Protein AF-A0A849W399-F1 (afdb_monomer_lite)

Foldseek 3Di:
DDDDPPPVVVVVVVVVVVVVVQVVLVVVLVVLLVVQLVVCLVPPDLVCALVNLLVVLLVLLVVLLVQCVPQPLVRQAPPVVSLVSLVVSVVSLSNSVSRCVSNVPDDLVSLLSSLVSLCSRQLSLLCRLCVVPDVPLSVLSVVLSVVVSVVSVVCSVVVHPGLPDRSLLVQLSVQLSVLSSQSSHVVCVVVSVVSNVVSSVSSVVSVVVSVCVVPPDDPPPPDD

Radius of gyration: 19.88 Å; chains: 1; bounding box: 48×69×45 Å

Structure (mmCIF, N/CA/C/O backbone):
data_AF-A0A849W399-F1
#
_entry.id   AF-A0A849W399-F1
#
loop_
_atom_site.group_PDB
_atom_site.id
_atom_site.type_symbol
_atom_site.label_atom_id
_atom_site.label_alt_id
_atom_site.label_comp_id
_atom_site.label_asym_id
_atom_site.label_entity_id
_atom_site.label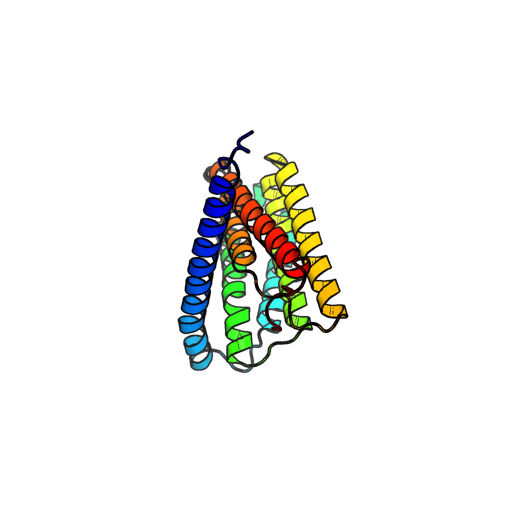_seq_id
_atom_site.pdbx_PDB_ins_code
_atom_site.Cartn_x
_atom_site.Cartn_y
_atom_site.Cartn_z
_atom_site.occupancy
_atom_site.B_iso_or_equiv
_atom_site.auth_seq_id
_atom_site.auth_comp_id
_atom_site.auth_asym_id
_atom_site.auth_atom_id
_atom_site.pdbx_PDB_model_num
ATOM 1 N N . MET A 1 1 ? -21.196 48.732 -6.404 1.00 39.75 1 MET A N 1
ATOM 2 C CA . MET A 1 1 ? -20.177 47.840 -7.003 1.00 39.75 1 MET A CA 1
ATOM 3 C C . MET A 1 1 ? -20.587 46.396 -6.740 1.00 39.75 1 MET A C 1
ATOM 5 O O . MET A 1 1 ? -20.691 46.015 -5.584 1.00 39.75 1 MET A O 1
ATOM 9 N N . LYS A 1 2 ? -20.942 45.638 -7.788 1.00 44.97 2 LYS A N 1
ATOM 10 C CA . LYS A 1 2 ? -21.332 44.219 -7.697 1.00 44.97 2 LYS A CA 1
ATOM 11 C C . LYS A 1 2 ? -20.064 43.376 -7.537 1.00 44.97 2 LYS A C 1
ATOM 13 O O . LYS A 1 2 ? -19.233 43.369 -8.437 1.00 44.97 2 LYS A O 1
ATOM 18 N N . THR A 1 3 ? -19.916 42.685 -6.413 1.00 47.97 3 THR A N 1
ATOM 19 C CA . THR A 1 3 ? -18.886 41.656 -6.235 1.00 47.97 3 THR A CA 1
ATOM 20 C C . THR A 1 3 ? -19.197 40.452 -7.141 1.00 47.97 3 THR A C 1
ATOM 22 O O . THR A 1 3 ? -20.371 40.093 -7.300 1.00 47.97 3 THR A O 1
ATOM 25 N N . PRO A 1 4 ? -18.197 39.833 -7.792 1.00 48.44 4 PRO A N 1
ATOM 26 C CA . PRO A 1 4 ? -18.440 38.755 -8.741 1.00 48.44 4 PRO A CA 1
ATOM 27 C C . PRO A 1 4 ? -18.817 37.466 -7.995 1.00 48.44 4 PRO A C 1
ATOM 29 O O . PRO A 1 4 ? -17.979 36.808 -7.387 1.00 48.44 4 PRO A O 1
ATOM 32 N N . LYS A 1 5 ? -20.096 37.078 -8.074 1.00 51.00 5 LYS A N 1
ATOM 33 C CA . LYS A 1 5 ? -20.643 35.800 -7.568 1.00 51.00 5 LYS A CA 1
ATOM 34 C C . LYS A 1 5 ? -20.176 34.559 -8.357 1.00 51.00 5 LYS A C 1
ATOM 36 O O . LYS A 1 5 ? -20.662 33.461 -8.115 1.00 51.00 5 LYS A O 1
ATOM 41 N N . THR A 1 6 ? -19.255 34.702 -9.308 1.00 53.06 6 THR A N 1
ATOM 42 C CA . THR A 1 6 ? -18.890 33.649 -10.269 1.00 53.06 6 THR A CA 1
ATOM 43 C C . THR A 1 6 ? -17.802 32.686 -9.786 1.00 53.06 6 THR A C 1
ATOM 45 O O . THR A 1 6 ? -17.683 31.605 -10.349 1.00 53.06 6 THR A O 1
ATOM 48 N N . PHE A 1 7 ? -17.054 33.006 -8.724 1.00 50.16 7 PHE A N 1
ATOM 49 C CA . PHE A 1 7 ? -15.965 32.141 -8.233 1.00 50.16 7 PHE A CA 1
ATOM 50 C C . PHE A 1 7 ? -16.386 31.075 -7.205 1.00 50.16 7 PHE A C 1
ATOM 52 O O . PHE A 1 7 ? -15.651 30.120 -6.984 1.00 50.16 7 PHE A O 1
ATOM 59 N N . ILE A 1 8 ? -17.572 31.196 -6.599 1.00 55.12 8 ILE A N 1
ATOM 60 C CA . ILE A 1 8 ? -18.032 30.281 -5.534 1.00 55.12 8 ILE A CA 1
ATOM 61 C C . ILE A 1 8 ? -18.681 29.015 -6.125 1.00 55.12 8 ILE A C 1
ATOM 63 O O . ILE A 1 8 ? -18.548 27.927 -5.573 1.00 55.12 8 ILE A O 1
ATOM 67 N N . ALA A 1 9 ? -19.332 29.134 -7.286 1.00 56.50 9 ALA A N 1
ATOM 68 C CA . ALA A 1 9 ? -20.020 28.029 -7.954 1.00 56.50 9 ALA A CA 1
ATOM 69 C C . ALA A 1 9 ? -19.119 26.819 -8.298 1.00 56.50 9 ALA A C 1
ATOM 71 O O . ALA A 1 9 ? -19.514 25.704 -7.958 1.00 56.50 9 ALA A O 1
ATOM 72 N N . PRO A 1 10 ? -17.918 26.973 -8.901 1.00 60.38 10 PRO A N 1
ATOM 73 C CA . PRO A 1 10 ? -17.067 25.819 -9.199 1.00 60.38 10 PRO A CA 1
ATOM 74 C C . PRO A 1 10 ? -16.585 25.103 -7.9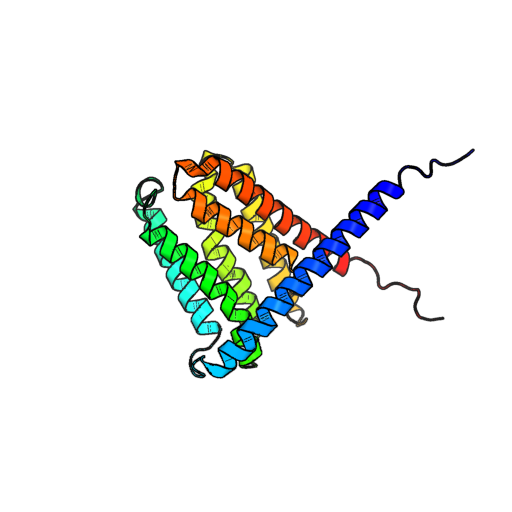30 1.00 60.38 10 PRO A C 1
ATOM 76 O O . PRO A 1 10 ? -16.526 23.880 -7.915 1.00 60.38 10 PRO A O 1
ATOM 79 N N . PHE A 1 11 ? -16.318 25.835 -6.844 1.00 59.06 11 PHE A N 1
ATOM 80 C CA . PHE A 1 11 ? -15.884 25.240 -5.577 1.00 59.06 11 PHE A CA 1
ATOM 81 C C . PHE A 1 11 ? -16.986 24.393 -4.920 1.00 59.06 11 PHE A C 1
ATOM 83 O O . PHE A 1 11 ? -16.726 23.284 -4.458 1.00 59.06 11 PHE A O 1
ATOM 90 N N . VAL A 1 12 ? -18.232 24.879 -4.933 1.00 66.94 12 VAL A N 1
ATOM 91 C CA . VAL A 1 12 ? -19.386 24.140 -4.389 1.00 66.94 12 VAL A CA 1
ATOM 92 C C . VAL A 1 12 ? -19.688 22.885 -5.213 1.00 66.94 12 VAL A C 1
ATOM 94 O O . VAL A 1 12 ? -19.995 21.836 -4.646 1.00 66.94 12 VAL A O 1
ATOM 97 N N . VAL A 1 13 ? -19.565 22.960 -6.542 1.00 67.44 13 VAL A N 1
ATOM 98 C CA . VAL A 1 13 ? -19.762 21.800 -7.427 1.00 67.44 13 VAL A CA 1
ATOM 99 C C . VAL A 1 13 ? -18.680 20.742 -7.199 1.00 67.44 13 VAL A C 1
ATOM 101 O O . VAL A 1 13 ? -19.015 19.566 -7.085 1.00 67.44 13 VAL A O 1
ATOM 104 N N . ILE A 1 14 ? -17.410 21.140 -7.065 1.00 70.38 14 ILE A N 1
ATOM 105 C CA . ILE A 1 14 ? -16.305 20.210 -6.778 1.00 70.38 14 ILE A CA 1
ATOM 106 C C . ILE A 1 14 ? -16.538 19.496 -5.442 1.00 70.38 14 ILE A C 1
ATOM 108 O O . ILE A 1 14 ? -16.515 18.269 -5.406 1.00 70.38 14 ILE A O 1
ATOM 112 N N . ALA A 1 15 ? -16.869 20.237 -4.381 1.00 70.12 15 ALA A N 1
ATOM 113 C CA . ALA A 1 15 ? -17.159 19.647 -3.074 1.00 70.12 15 ALA A CA 1
ATOM 114 C C . ALA A 1 15 ? -18.373 18.694 -3.109 1.00 70.12 15 ALA A C 1
ATOM 116 O O . ALA A 1 15 ? -18.380 17.665 -2.439 1.00 70.12 15 ALA A O 1
ATOM 117 N N . SER A 1 16 ? -19.388 19.002 -3.924 1.00 72.31 16 SER A N 1
ATOM 118 C CA . SER A 1 16 ? -20.565 18.136 -4.095 1.00 72.31 16 SER A CA 1
ATOM 119 C C . SER A 1 16 ? -20.225 16.826 -4.811 1.00 72.31 16 SER A C 1
ATOM 121 O O . SER A 1 16 ? -20.749 15.773 -4.457 1.00 72.31 16 SER A O 1
ATOM 123 N N . ILE A 1 17 ? -19.344 16.880 -5.814 1.00 75.06 17 ILE A N 1
ATOM 124 C CA . ILE A 1 17 ? -18.863 15.692 -6.531 1.00 75.06 17 ILE A CA 1
ATOM 125 C C . ILE A 1 17 ? -17.980 14.838 -5.618 1.00 75.06 17 ILE A C 1
ATOM 127 O O . ILE A 1 17 ? -18.146 13.621 -5.600 1.00 75.06 17 ILE A O 1
ATOM 131 N N . GLU A 1 18 ? -17.085 15.452 -4.841 1.00 72.62 18 GLU A N 1
ATOM 132 C CA . GLU A 1 18 ? -16.277 14.744 -3.839 1.00 72.62 18 GLU A CA 1
ATOM 133 C C . GLU A 1 18 ? -17.173 13.988 -2.855 1.00 72.62 18 GLU A C 1
ATOM 135 O O . GLU A 1 18 ? -16.994 12.785 -2.682 1.00 72.62 18 GLU A O 1
ATOM 140 N N . GLN A 1 19 ? -18.200 14.648 -2.307 1.00 77.25 19 GLN A N 1
ATOM 141 C CA . GLN A 1 19 ? -19.150 14.012 -1.392 1.00 77.25 19 GLN A CA 1
ATOM 142 C C . GLN A 1 19 ? -19.931 12.868 -2.055 1.00 77.25 19 GLN A C 1
ATOM 144 O O . GLN A 1 19 ? -20.158 11.829 -1.440 1.00 77.25 19 GLN A O 1
ATOM 149 N N . LEU A 1 20 ? -20.341 13.033 -3.318 1.00 79.75 20 LEU A N 1
ATOM 150 C CA . LEU A 1 20 ? -21.021 11.976 -4.068 1.00 79.75 20 LEU A CA 1
ATOM 151 C C . LEU A 1 20 ? -20.120 10.745 -4.244 1.00 79.75 20 LEU A C 1
ATOM 153 O O . LEU A 1 20 ? -20.584 9.615 -4.088 1.00 79.75 20 LEU A O 1
ATOM 157 N N . ILE A 1 21 ? -18.842 10.968 -4.558 1.00 78.38 21 ILE A N 1
ATOM 158 C CA . ILE A 1 21 ? -17.846 9.903 -4.696 1.00 78.38 21 ILE A CA 1
ATOM 159 C C . ILE A 1 21 ? -17.599 9.237 -3.340 1.00 78.38 21 ILE A C 1
ATOM 161 O O . ILE A 1 21 ? -17.601 8.011 -3.294 1.00 78.38 21 ILE A O 1
ATOM 165 N N . GLU A 1 22 ? -17.446 9.999 -2.250 1.00 77.94 22 GLU A N 1
ATOM 166 C CA . GLU A 1 22 ? -17.315 9.447 -0.889 1.00 77.94 22 GLU A CA 1
ATOM 167 C C . GLU A 1 22 ? -18.467 8.504 -0.569 1.00 77.94 22 GLU A C 1
ATOM 169 O O . GLU A 1 22 ? -18.231 7.333 -0.286 1.00 77.94 22 GLU A O 1
ATOM 174 N N . ASN A 1 23 ? -19.704 8.978 -0.719 1.00 81.50 23 ASN A N 1
ATOM 175 C CA . ASN A 1 23 ? -20.893 8.194 -0.402 1.00 81.50 23 ASN A CA 1
ATOM 176 C C . ASN A 1 23 ? -20.977 6.915 -1.253 1.00 81.50 23 ASN A C 1
ATOM 178 O O . ASN A 1 23 ? -21.368 5.852 -0.769 1.00 81.50 23 ASN A O 1
ATOM 182 N N . PHE A 1 24 ? -20.609 7.000 -2.535 1.00 81.31 24 PHE A N 1
ATOM 183 C CA . PHE A 1 24 ? -20.584 5.835 -3.415 1.00 81.31 24 PHE A CA 1
ATOM 184 C C . PHE A 1 24 ? -19.504 4.828 -3.001 1.00 81.31 24 PHE A C 1
ATOM 186 O O . PHE A 1 24 ? -19.760 3.625 -2.940 1.00 81.31 24 PHE A O 1
ATOM 193 N N . LEU A 1 25 ? -18.299 5.310 -2.697 1.00 79.38 25 LEU A N 1
ATOM 194 C CA . LEU A 1 25 ? -17.185 4.477 -2.260 1.00 79.38 25 LEU A CA 1
ATOM 195 C C . LEU A 1 25 ? -17.462 3.820 -0.900 1.00 79.38 25 LEU A C 1
ATOM 197 O O . LEU A 1 25 ? -17.161 2.639 -0.728 1.00 79.38 25 LEU A O 1
ATOM 201 N N . GLU A 1 26 ? -18.064 4.548 0.038 1.00 82.56 26 GLU A N 1
ATOM 202 C CA . GLU A 1 26 ? -18.536 4.015 1.321 1.00 82.56 26 GLU A CA 1
ATOM 203 C C . GLU A 1 26 ? -19.580 2.918 1.103 1.00 82.56 26 GLU A C 1
ATOM 205 O O . GLU A 1 26 ? -19.424 1.817 1.625 1.00 82.56 26 GLU A O 1
ATOM 210 N N . SER A 1 27 ? -20.554 3.136 0.215 1.00 80.88 27 SER A N 1
ATOM 211 C CA . SER A 1 27 ? -21.538 2.105 -0.138 1.00 80.88 27 SER A CA 1
ATOM 212 C C . SER A 1 27 ? -20.894 0.831 -0.708 1.00 80.88 27 SER A C 1
ATOM 214 O O . SER A 1 27 ? -21.328 -0.283 -0.397 1.00 80.88 27 SER A O 1
ATOM 216 N N . LEU A 1 28 ? -19.828 0.960 -1.508 1.00 80.56 28 LEU A N 1
ATOM 217 C CA . LEU A 1 28 ? -19.062 -0.193 -1.993 1.00 80.56 28 LEU A CA 1
ATOM 218 C C . LEU A 1 28 ? -18.312 -0.912 -0.865 1.00 80.56 28 LEU A C 1
ATOM 220 O O . LEU A 1 28 ? -18.277 -2.147 -0.848 1.00 80.56 28 LEU A O 1
ATOM 224 N N . ALA A 1 29 ? -17.715 -0.166 0.067 1.00 79.88 29 ALA A N 1
ATOM 225 C CA . ALA A 1 29 ? -17.037 -0.734 1.229 1.00 79.88 29 ALA A CA 1
ATOM 226 C C . ALA A 1 29 ? -18.021 -1.499 2.132 1.00 79.88 29 ALA A C 1
ATOM 228 O O . ALA A 1 29 ? -17.743 -2.643 2.499 1.00 79.88 29 ALA A O 1
ATOM 229 N N . ASP A 1 30 ? -19.201 -0.932 2.378 1.00 82.81 30 ASP A N 1
ATOM 230 C CA . ASP A 1 30 ? -20.268 -1.561 3.160 1.00 82.81 30 ASP A CA 1
ATOM 231 C C . ASP A 1 30 ? -20.803 -2.825 2.479 1.00 82.81 30 ASP A C 1
ATOM 233 O O . ASP A 1 30 ? -20.983 -3.860 3.123 1.00 82.81 30 ASP A O 1
ATOM 237 N N . CYS A 1 31 ? -21.001 -2.786 1.157 1.00 83.50 31 CYS A N 1
ATOM 238 C CA . CYS A 1 31 ? -21.416 -3.955 0.380 1.00 83.50 31 CYS A CA 1
ATOM 239 C C . CYS A 1 31 ? -20.382 -5.089 0.474 1.00 83.50 31 CYS A C 1
ATOM 241 O O . CYS A 1 31 ? -20.730 -6.244 0.742 1.00 83.50 31 CYS A O 1
ATOM 243 N N . LYS A 1 32 ? -19.092 -4.753 0.327 1.00 84.19 32 LYS A N 1
ATOM 244 C CA . LYS A 1 32 ? -17.980 -5.699 0.494 1.00 84.19 32 LYS A CA 1
ATOM 245 C C . LYS A 1 32 ? -18.038 -6.369 1.870 1.00 84.19 32 LYS A C 1
ATOM 247 O O . LYS A 1 32 ? -17.903 -7.588 1.974 1.00 84.19 32 LYS A O 1
ATOM 252 N N . GLU A 1 33 ? -18.242 -5.592 2.927 1.00 84.00 33 GLU A N 1
ATOM 253 C CA . GLU A 1 33 ? -18.311 -6.098 4.301 1.00 84.00 33 GLU A CA 1
ATOM 254 C C . GLU A 1 33 ? -19.558 -6.937 4.564 1.00 84.00 33 GLU A C 1
ATOM 256 O O . GLU A 1 33 ? -19.457 -8.000 5.182 1.00 84.00 33 GLU A O 1
ATOM 261 N N . GLY A 1 34 ? -20.703 -6.525 4.022 1.00 83.06 34 GLY A N 1
ATOM 262 C CA . GLY A 1 34 ? -21.953 -7.278 4.080 1.00 83.06 34 GLY A CA 1
ATOM 263 C C . GLY A 1 34 ? -21.844 -8.670 3.454 1.00 83.06 34 GLY A C 1
ATOM 264 O O . GLY A 1 34 ? -22.504 -9.595 3.917 1.00 83.06 34 GLY A O 1
ATOM 265 N N . ILE A 1 35 ? -20.973 -8.851 2.457 1.00 84.88 35 ILE A N 1
ATOM 266 C CA . ILE A 1 35 ? -20.706 -10.155 1.831 1.00 84.88 35 ILE A CA 1
ATOM 267 C C . ILE A 1 35 ? -19.628 -10.933 2.602 1.00 84.88 35 ILE A C 1
ATOM 269 O O . ILE A 1 35 ? -19.800 -12.120 2.901 1.00 84.88 35 ILE A O 1
ATOM 273 N N . LEU A 1 36 ? -18.511 -10.281 2.938 1.00 84.19 36 LEU A N 1
ATOM 274 C CA . LEU A 1 36 ? -17.349 -10.944 3.535 1.00 84.19 36 LEU A CA 1
ATOM 275 C C . LEU A 1 36 ? -17.573 -11.348 4.994 1.00 84.19 36 LEU A C 1
ATOM 277 O O . LEU A 1 36 ? -17.151 -12.434 5.381 1.00 84.19 36 LEU A O 1
ATOM 281 N N . ILE A 1 37 ? -18.236 -10.529 5.814 1.00 84.62 37 ILE A N 1
ATOM 282 C CA . ILE A 1 37 ? -18.406 -10.819 7.247 1.00 84.62 37 ILE A CA 1
ATOM 283 C C . ILE A 1 37 ? -19.229 -12.100 7.476 1.00 84.62 37 ILE A C 1
ATOM 285 O O . ILE A 1 37 ? -18.778 -12.954 8.249 1.00 84.62 37 ILE A O 1
ATOM 289 N N . PRO A 1 38 ? -20.395 -12.310 6.829 1.00 86.38 38 PRO A N 1
ATOM 290 C CA . PRO A 1 38 ? -21.133 -13.566 6.955 1.00 86.38 38 PRO A CA 1
ATOM 291 C C . PRO A 1 38 ? -20.331 -14.769 6.458 1.00 86.38 38 PRO A C 1
ATOM 293 O O . PRO A 1 38 ? -20.331 -15.817 7.108 1.00 86.38 38 PRO A O 1
ATOM 296 N N . PHE A 1 39 ? -19.608 -14.610 5.345 1.00 85.00 39 PHE A N 1
ATOM 297 C CA . PHE A 1 39 ? -18.750 -15.656 4.795 1.00 85.00 39 PHE A CA 1
ATOM 298 C C . PHE A 1 39 ? -17.638 -16.052 5.774 1.00 85.00 39 PHE A C 1
ATOM 300 O O . PHE A 1 39 ? -17.464 -17.233 6.076 1.00 85.00 39 PHE A O 1
ATOM 307 N N . VAL A 1 40 ? -16.940 -15.070 6.344 1.00 84.19 40 VAL A N 1
ATOM 308 C CA . VAL A 1 40 ? -15.896 -15.285 7.350 1.00 84.19 40 VAL A CA 1
ATOM 309 C C . VAL A 1 40 ? -16.479 -15.956 8.593 1.00 84.19 40 VAL A C 1
ATOM 311 O O . VAL A 1 40 ? -15.950 -16.968 9.046 1.00 84.19 40 VAL A O 1
ATOM 314 N N . LYS A 1 41 ? -17.612 -15.483 9.125 1.00 81.75 41 LYS A N 1
ATOM 315 C CA . LYS A 1 41 ? -18.257 -16.128 10.286 1.00 81.75 41 LYS A CA 1
ATOM 316 C C . LYS A 1 41 ? -18.638 -17.586 10.017 1.00 81.75 41 LYS A C 1
ATOM 318 O O . LYS A 1 41 ? -18.676 -18.380 10.958 1.00 81.75 41 LYS A O 1
ATOM 323 N N . ARG A 1 42 ? -18.931 -17.934 8.759 1.00 84.19 42 ARG A N 1
ATOM 324 C CA . ARG A 1 42 ? -19.323 -19.287 8.355 1.00 84.19 42 ARG A CA 1
ATOM 325 C C . ARG A 1 42 ? -18.135 -20.217 8.109 1.00 84.19 42 ARG A C 1
ATOM 327 O O . ARG A 1 42 ? -18.204 -21.374 8.516 1.00 84.19 42 ARG A O 1
ATOM 334 N N . CYS A 1 43 ? -17.095 -19.732 7.438 1.00 81.06 43 CYS A N 1
ATOM 335 C CA . CYS A 1 43 ? -16.041 -20.570 6.860 1.00 81.06 43 CYS A CA 1
ATOM 336 C C . CYS A 1 43 ? -14.652 -20.339 7.474 1.00 81.06 43 CYS A C 1
ATOM 338 O O . CYS A 1 43 ? -13.735 -21.107 7.188 1.00 81.06 43 CYS A O 1
ATOM 340 N N . TRP A 1 44 ? -14.464 -19.301 8.297 1.00 80.06 44 TRP A N 1
ATOM 341 C CA . TRP A 1 44 ? -13.137 -18.934 8.788 1.00 80.06 44 TRP A CA 1
ATOM 342 C C . TRP A 1 44 ? -12.742 -19.690 10.066 1.00 80.06 44 TRP A C 1
ATOM 344 O O . TRP A 1 44 ? -13.504 -19.716 11.042 1.00 80.06 44 TRP A O 1
ATOM 354 N N . PRO A 1 45 ? -11.532 -20.272 10.120 1.00 80.62 45 PRO A N 1
ATOM 355 C CA . PRO A 1 45 ? -11.034 -20.930 11.320 1.00 80.62 45 PRO A CA 1
ATOM 356 C C . PRO A 1 45 ? -10.820 -19.933 12.470 1.00 80.62 45 PRO A C 1
ATOM 358 O O . PRO A 1 45 ? -10.049 -18.985 12.362 1.00 80.62 45 PRO A O 1
ATOM 361 N N . ARG A 1 46 ? -11.446 -20.180 13.631 1.00 74.75 46 ARG A N 1
ATOM 362 C CA . ARG A 1 46 ? -11.385 -19.277 14.807 1.00 74.75 46 ARG A CA 1
ATOM 363 C C . ARG A 1 46 ? -9.994 -19.129 15.440 1.00 74.75 46 ARG A C 1
ATOM 365 O O . ARG A 1 46 ? -9.756 -18.168 16.175 1.00 74.75 46 ARG A O 1
ATOM 372 N N . TRP A 1 47 ? -9.093 -20.075 15.179 1.00 72.19 47 TRP A N 1
ATOM 373 C CA . TRP A 1 47 ? -7.705 -20.038 15.648 1.00 72.19 47 TRP A CA 1
ATOM 374 C C . TRP A 1 47 ? -6.822 -19.111 14.799 1.00 72.19 47 TRP A C 1
ATOM 376 O O . TRP A 1 47 ? -5.805 -18.628 15.291 1.00 72.19 47 TRP A O 1
ATOM 386 N N . PHE A 1 48 ? -7.228 -18.803 13.564 1.00 76.38 48 PHE A N 1
ATOM 387 C CA . PHE A 1 48 ? -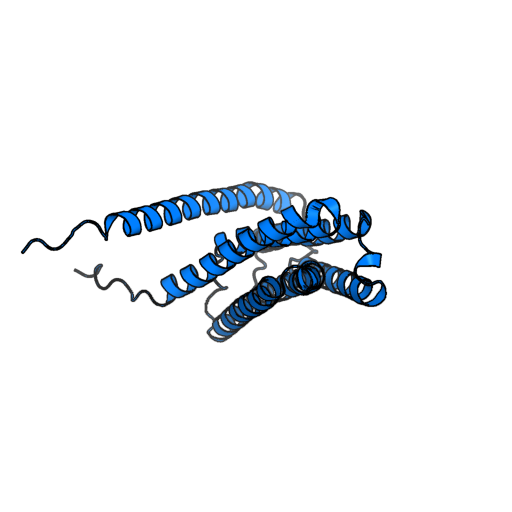6.453 -17.977 12.647 1.00 76.38 48 PHE A CA 1
ATOM 388 C C . PHE A 1 48 ? -6.860 -16.504 12.776 1.00 76.38 48 PHE A C 1
ATOM 390 O O . PHE A 1 48 ? -7.900 -16.072 12.275 1.00 76.38 48 PHE A O 1
ATOM 397 N N . SER A 1 49 ? -6.065 -15.745 13.534 1.00 79.62 49 SER A N 1
ATOM 398 C CA . SER A 1 49 ? -6.351 -14.338 13.841 1.00 79.62 49 SER A CA 1
ATOM 399 C C . SER A 1 49 ? -5.929 -13.380 12.714 1.00 79.62 49 SER A C 1
ATOM 401 O O . SER A 1 49 ? -5.053 -13.735 11.923 1.00 79.62 49 SER A O 1
ATOM 403 N N . PRO A 1 50 ? -6.474 -12.146 12.681 1.00 78.56 50 PRO A N 1
ATOM 404 C CA . PRO A 1 50 ? -6.031 -11.100 11.753 1.00 78.56 50 PRO A CA 1
ATOM 405 C C . PRO A 1 50 ? -4.514 -10.881 11.796 1.00 78.56 50 PRO A C 1
ATOM 407 O O . PRO A 1 50 ? -3.865 -10.852 10.763 1.00 78.56 50 PRO A O 1
ATOM 410 N N . ASN A 1 51 ? -3.913 -10.885 12.989 1.00 81.56 51 ASN A N 1
ATOM 411 C CA . ASN A 1 51 ? -2.466 -10.710 13.140 1.00 81.56 51 ASN A CA 1
ATOM 412 C C . ASN A 1 51 ? -1.643 -11.795 12.422 1.00 81.56 51 ASN A C 1
ATOM 414 O O . ASN A 1 51 ? -0.523 -11.521 11.999 1.00 81.56 51 ASN A O 1
ATOM 418 N N . HIS A 1 52 ? -2.163 -13.023 12.282 1.00 83.75 52 HIS A N 1
ATOM 419 C CA . HIS A 1 52 ? -1.478 -14.058 11.503 1.00 83.75 52 HIS A CA 1
ATOM 420 C C . HIS A 1 52 ? -1.520 -13.752 10.003 1.00 83.75 52 HIS A C 1
ATOM 422 O O . HIS A 1 52 ? -0.542 -14.040 9.319 1.00 83.75 52 HIS A O 1
ATOM 428 N N . LEU A 1 53 ? -2.602 -13.142 9.495 1.00 84.25 53 LEU A N 1
ATOM 429 C CA . LEU A 1 53 ? -2.660 -12.641 8.116 1.00 84.25 53 LEU A CA 1
ATOM 430 C C . LEU A 1 53 ? -1.643 -11.520 7.906 1.00 84.25 53 LEU A C 1
ATOM 432 O O . LEU A 1 53 ? -0.874 -11.583 6.950 1.00 84.25 53 LEU A O 1
ATOM 436 N N . THR A 1 54 ? -1.587 -10.548 8.819 1.00 84.38 54 THR A N 1
ATOM 437 C CA . THR A 1 54 ? -0.618 -9.445 8.760 1.00 84.38 54 THR A CA 1
ATOM 438 C C . THR A 1 54 ? 0.821 -9.972 8.802 1.00 84.38 54 THR A C 1
ATOM 440 O O . THR A 1 54 ? 1.662 -9.557 8.006 1.00 84.38 54 THR A O 1
ATOM 443 N N . LEU A 1 55 ? 1.116 -10.944 9.676 1.00 86.62 55 LEU A N 1
ATOM 444 C CA . LEU A 1 55 ? 2.443 -11.560 9.771 1.00 86.62 55 LEU A CA 1
ATOM 445 C C . LEU A 1 55 ? 2.796 -12.381 8.524 1.00 86.62 55 LEU A C 1
ATOM 447 O O . LEU A 1 55 ? 3.922 -12.302 8.034 1.00 86.62 55 LEU A O 1
ATOM 451 N N . LEU A 1 56 ? 1.840 -13.151 7.997 1.00 89.00 56 LEU A N 1
ATOM 452 C CA . LEU A 1 56 ? 2.007 -13.893 6.748 1.00 89.00 56 LEU A CA 1
ATOM 453 C C . LEU A 1 56 ? 2.329 -12.933 5.600 1.00 89.00 56 LEU A C 1
ATOM 455 O O . LEU A 1 56 ? 3.289 -13.160 4.864 1.00 89.00 56 LEU A O 1
ATOM 459 N N . ARG A 1 57 ? 1.568 -11.839 5.484 1.00 88.44 57 ARG A N 1
ATOM 460 C CA . ARG A 1 57 ? 1.796 -10.790 4.486 1.00 88.44 57 ARG A CA 1
ATOM 461 C C . ARG A 1 57 ? 3.179 -10.189 4.645 1.00 88.44 57 ARG A C 1
ATOM 463 O O . ARG A 1 57 ? 3.908 -10.124 3.667 1.00 88.44 57 ARG A O 1
ATOM 470 N N . PHE A 1 58 ? 3.575 -9.835 5.864 1.00 90.19 58 PHE A N 1
ATOM 471 C CA . PHE A 1 58 ? 4.912 -9.320 6.143 1.00 90.19 58 PHE A CA 1
ATOM 472 C C . PHE A 1 58 ? 6.020 -10.292 5.702 1.00 90.19 58 PHE A C 1
ATOM 474 O O . PHE A 1 58 ? 6.986 -9.874 5.065 1.00 90.19 58 PHE A O 1
ATOM 481 N N . GLY A 1 59 ? 5.856 -11.593 5.960 1.00 92.31 59 GLY A N 1
ATOM 482 C CA . GLY A 1 59 ? 6.776 -12.630 5.486 1.00 92.31 59 GLY A CA 1
ATOM 483 C C . GLY A 1 59 ? 6.849 -12.716 3.957 1.00 92.31 59 GLY A C 1
ATOM 484 O O . GLY A 1 59 ? 7.945 -12.777 3.397 1.00 92.31 59 GLY A O 1
ATOM 485 N N . ILE A 1 60 ? 5.701 -12.655 3.274 1.00 91.19 60 ILE A N 1
ATOM 486 C CA . ILE A 1 60 ? 5.637 -12.611 1.805 1.00 91.19 60 ILE A CA 1
ATOM 487 C C . ILE A 1 60 ? 6.328 -11.347 1.279 1.00 91.19 60 ILE A C 1
ATOM 489 O O . ILE A 1 60 ? 7.133 -11.438 0.354 1.00 91.19 60 ILE A O 1
ATOM 493 N N . SER A 1 61 ? 6.081 -10.186 1.889 1.00 90.62 61 SER A N 1
ATOM 494 C CA . SER A 1 61 ? 6.725 -8.921 1.528 1.00 90.62 61 SER A CA 1
ATOM 495 C C . SER A 1 61 ? 8.243 -9.016 1.634 1.00 90.62 61 SER A C 1
ATOM 497 O O . SER A 1 61 ? 8.939 -8.666 0.685 1.00 90.62 61 SER A O 1
ATOM 499 N N . LEU A 1 62 ? 8.767 -9.542 2.746 1.00 92.31 62 LEU A N 1
ATOM 500 C CA . LEU A 1 62 ? 10.207 -9.747 2.923 1.00 92.31 62 LEU A CA 1
ATOM 501 C C . LEU A 1 62 ? 10.789 -10.665 1.849 1.00 92.31 62 LEU A C 1
ATOM 503 O O . LEU A 1 62 ? 11.840 -10.359 1.290 1.00 92.31 62 LEU A O 1
ATOM 507 N N . TYR A 1 63 ? 10.100 -11.762 1.534 1.00 92.56 63 TYR A N 1
ATOM 508 C CA . TYR A 1 63 ? 10.534 -12.679 0.487 1.00 92.56 63 TYR A CA 1
ATOM 509 C C . TYR A 1 63 ? 10.578 -12.001 -0.891 1.00 92.56 63 TYR A C 1
ATOM 511 O O . TYR A 1 63 ? 11.591 -12.100 -1.585 1.00 92.56 63 TYR A O 1
ATOM 519 N N . LEU A 1 64 ? 9.523 -11.270 -1.266 1.00 91.06 64 LEU A N 1
ATOM 520 C CA . LEU A 1 64 ? 9.448 -10.556 -2.544 1.00 91.06 64 LEU A CA 1
ATOM 521 C C . LEU A 1 64 ? 10.527 -9.472 -2.653 1.00 91.06 64 LEU A C 1
ATOM 523 O O . LEU A 1 64 ? 11.186 -9.377 -3.686 1.00 91.06 64 LEU A O 1
ATOM 527 N N . ILE A 1 65 ? 10.759 -8.703 -1.585 1.00 90.06 65 ILE A N 1
ATOM 528 C CA . ILE A 1 65 ? 11.804 -7.669 -1.531 1.00 90.06 65 ILE A CA 1
ATOM 529 C C . ILE A 1 65 ? 13.201 -8.295 -1.601 1.00 90.06 65 ILE A C 1
ATOM 531 O O . ILE A 1 65 ? 14.070 -7.790 -2.309 1.00 90.06 65 ILE A O 1
ATOM 535 N N . ASN A 1 66 ? 13.433 -9.405 -0.902 1.00 89.75 66 ASN A N 1
ATOM 536 C CA . ASN A 1 66 ? 14.710 -10.110 -0.966 1.00 89.75 66 ASN A CA 1
ATOM 537 C C . ASN A 1 66 ? 14.975 -10.656 -2.377 1.00 89.75 66 ASN A C 1
ATOM 539 O O . ASN A 1 66 ? 16.069 -10.485 -2.914 1.00 89.75 66 ASN A O 1
ATOM 543 N N . HIS A 1 67 ? 13.965 -11.268 -3.001 1.00 88.88 67 HIS A N 1
ATOM 544 C CA . HIS A 1 67 ? 14.059 -11.742 -4.381 1.00 88.88 67 HIS A CA 1
ATOM 545 C C . HIS A 1 67 ? 14.334 -10.587 -5.354 1.00 88.88 67 HIS A C 1
ATOM 547 O O . HIS A 1 67 ? 15.189 -10.699 -6.230 1.00 88.88 67 HIS A O 1
ATOM 553 N N . LEU A 1 68 ? 13.649 -9.456 -5.166 1.00 87.00 68 LEU A N 1
ATOM 554 C CA . LEU A 1 68 ? 13.850 -8.227 -5.930 1.00 87.00 68 LEU A CA 1
ATOM 555 C C . LEU A 1 68 ? 15.290 -7.713 -5.831 1.00 87.00 68 LEU A C 1
ATOM 557 O O . LEU A 1 68 ? 15.889 -7.361 -6.845 1.00 87.00 68 LEU A O 1
ATOM 561 N N . PHE A 1 69 ? 15.848 -7.687 -4.621 1.00 86.00 69 PHE A N 1
ATOM 562 C CA . PHE A 1 69 ? 17.209 -7.217 -4.377 1.00 86.00 69 PHE A CA 1
ATOM 563 C C . PHE A 1 69 ? 18.262 -8.137 -5.009 1.00 86.00 69 PHE A C 1
ATOM 565 O O . PHE A 1 69 ? 19.249 -7.653 -5.557 1.00 86.00 69 PHE A O 1
ATOM 572 N N . TRP A 1 70 ? 18.044 -9.454 -4.965 1.00 87.12 70 TRP A N 1
ATOM 573 C CA . TRP A 1 70 ? 18.996 -10.434 -5.492 1.00 87.12 70 TRP A CA 1
ATOM 574 C C . TRP A 1 70 ? 18.961 -10.558 -7.020 1.00 87.12 70 TRP A C 1
ATOM 576 O O . TRP A 1 70 ? 20.004 -10.609 -7.668 1.00 87.12 70 TRP A O 1
ATOM 586 N N . CYS A 1 71 ? 17.763 -10.615 -7.604 1.00 84.25 71 CYS A N 1
ATOM 587 C CA . CYS A 1 71 ? 17.575 -10.873 -9.033 1.00 84.25 71 CYS A CA 1
ATOM 588 C C . CYS A 1 71 ? 17.467 -9.583 -9.870 1.00 84.25 71 CYS A C 1
ATOM 590 O O . CYS A 1 71 ? 17.587 -9.629 -11.097 1.00 84.25 71 CYS A O 1
ATOM 592 N N . GLY A 1 72 ? 17.241 -8.432 -9.226 1.00 81.50 72 GLY A N 1
ATOM 593 C CA . GLY A 1 72 ? 17.017 -7.150 -9.890 1.00 81.50 72 GLY A CA 1
ATOM 594 C C . GLY A 1 72 ? 15.727 -7.110 -10.719 1.00 81.50 72 GLY A C 1
ATOM 595 O O . GLY A 1 72 ? 14.952 -8.066 -10.759 1.00 81.50 72 GLY A O 1
ATOM 596 N N . VAL A 1 73 ? 15.499 -5.992 -11.419 1.00 79.44 73 VAL A N 1
ATOM 597 C CA . VAL A 1 73 ? 14.273 -5.761 -12.214 1.00 79.44 73 VAL A CA 1
ATOM 598 C C . VAL A 1 73 ? 14.087 -6.794 -13.315 1.00 79.44 73 VAL A C 1
ATOM 600 O O . VAL A 1 73 ? 13.031 -7.407 -13.441 1.00 79.44 73 VAL A O 1
ATOM 603 N N . SER A 1 74 ? 15.153 -7.065 -14.061 1.00 79.88 74 SER A N 1
ATOM 604 C CA . SER A 1 74 ? 15.155 -8.070 -15.124 1.00 79.88 74 SER A CA 1
ATOM 605 C C . SER A 1 74 ? 14.857 -9.486 -14.628 1.00 79.88 74 SER A C 1
ATOM 607 O O . SER A 1 74 ? 14.471 -10.339 -15.420 1.00 79.88 74 SER A O 1
ATOM 609 N N . GLY A 1 75 ? 15.055 -9.755 -13.335 1.00 80.12 75 GLY A N 1
ATOM 610 C CA . GLY A 1 75 ? 14.939 -11.085 -12.757 1.00 80.12 75 GLY A CA 1
ATOM 611 C C . GLY A 1 75 ? 13.518 -11.540 -12.438 1.00 80.12 75 GLY A C 1
ATOM 612 O O . GLY A 1 75 ? 13.310 -12.742 -12.315 1.00 80.12 75 GLY A O 1
ATOM 613 N N . TYR A 1 76 ? 12.547 -10.629 -12.314 1.00 82.00 76 TYR A N 1
ATOM 614 C CA . TYR A 1 76 ? 11.136 -10.971 -12.059 1.00 82.00 76 TYR A CA 1
ATOM 615 C C . TYR A 1 76 ? 10.174 -10.465 -13.144 1.00 82.00 76 TYR A C 1
ATOM 617 O O . TYR A 1 76 ? 9.000 -10.841 -13.146 1.00 82.00 76 TYR A O 1
ATOM 625 N N . GLN A 1 77 ? 10.648 -9.648 -14.088 1.00 85.62 77 GLN A N 1
ATOM 626 C CA . GLN A 1 77 ? 9.831 -9.206 -15.215 1.00 85.62 77 GLN A CA 1
ATOM 627 C C . GLN A 1 77 ? 9.270 -10.398 -16.001 1.00 85.62 77 GLN A C 1
ATOM 629 O O . GLN A 1 77 ? 9.963 -11.383 -16.264 1.00 85.62 77 GLN A O 1
ATOM 634 N N . ASN A 1 78 ? 7.995 -10.299 -16.381 1.00 87.19 78 ASN A N 1
ATOM 635 C CA . ASN A 1 78 ? 7.213 -11.364 -17.024 1.00 87.19 78 ASN A CA 1
ATOM 636 C C . ASN A 1 78 ? 7.074 -12.667 -16.209 1.00 87.19 78 ASN A C 1
ATOM 638 O O . ASN A 1 78 ? 6.637 -13.685 -16.753 1.00 87.19 78 ASN A O 1
ATOM 642 N N . GLN A 1 79 ? 7.415 -12.674 -14.917 1.00 89.56 79 GLN A N 1
ATOM 643 C CA . GLN A 1 79 ? 7.255 -13.861 -14.083 1.00 89.56 79 GLN A CA 1
ATOM 644 C C . GLN A 1 79 ? 5.871 -13.901 -13.436 1.00 89.56 79 GLN A C 1
ATOM 646 O O . GLN A 1 79 ? 5.597 -13.260 -12.422 1.00 89.56 79 GLN A O 1
ATOM 651 N N . ASN A 1 80 ? 4.999 -14.731 -14.006 1.00 91.12 80 ASN A N 1
ATOM 652 C CA . ASN A 1 80 ? 3.613 -14.873 -13.552 1.00 91.12 80 ASN A CA 1
ATOM 653 C C . ASN A 1 80 ? 3.501 -15.318 -12.084 1.00 91.12 80 ASN A C 1
ATOM 655 O O . ASN A 1 80 ? 2.560 -14.928 -11.400 1.00 91.12 80 ASN A O 1
ATOM 659 N N . TRP A 1 81 ? 4.451 -16.116 -11.585 1.00 92.00 81 TRP A N 1
ATOM 660 C CA . TRP A 1 81 ? 4.447 -16.552 -10.185 1.00 92.00 81 TRP A CA 1
ATOM 661 C C . TRP A 1 81 ? 4.692 -15.381 -9.222 1.00 92.00 81 TRP A C 1
ATOM 663 O O . TRP A 1 81 ? 4.074 -15.327 -8.160 1.00 92.00 81 TRP A O 1
ATOM 673 N N . PHE A 1 82 ? 5.535 -14.416 -9.607 1.00 91.31 82 PHE A N 1
ATOM 674 C CA . PHE A 1 82 ? 5.814 -13.227 -8.806 1.00 91.31 82 PHE A CA 1
ATOM 675 C C . PHE A 1 82 ? 4.568 -12.342 -8.732 1.00 91.31 82 PHE A C 1
ATOM 677 O O . PHE A 1 82 ? 4.130 -11.973 -7.643 1.00 91.31 82 PHE A O 1
ATOM 684 N N . ALA A 1 83 ? 3.921 -12.105 -9.879 1.00 91.69 83 ALA A N 1
ATOM 685 C CA . ALA A 1 83 ? 2.645 -11.395 -9.934 1.00 91.69 83 ALA A CA 1
ATOM 686 C C . ALA A 1 83 ? 1.559 -12.088 -9.097 1.00 91.69 83 ALA A C 1
ATOM 688 O O . ALA A 1 83 ? 0.850 -11.424 -8.343 1.00 91.69 83 ALA A O 1
ATOM 689 N N . ALA A 1 84 ? 1.457 -13.419 -9.166 1.00 92.81 84 ALA A N 1
ATOM 690 C CA . ALA A 1 84 ? 0.498 -14.185 -8.374 1.00 92.81 84 ALA A CA 1
ATOM 691 C C . ALA A 1 84 ? 0.722 -14.021 -6.861 1.00 92.81 84 ALA A C 1
ATOM 693 O O . ALA A 1 84 ? -0.249 -13.874 -6.121 1.00 92.81 84 ALA A O 1
ATOM 694 N N . LEU A 1 85 ? 1.976 -13.988 -6.397 1.00 92.31 85 LEU A N 1
ATOM 695 C CA . LEU A 1 85 ? 2.293 -13.741 -4.986 1.00 92.31 85 LEU A CA 1
ATOM 696 C C . LEU A 1 85 ? 1.961 -12.312 -4.548 1.00 92.31 85 LEU A C 1
ATOM 698 O O . LEU A 1 85 ? 1.407 -12.132 -3.464 1.00 92.31 85 LEU A O 1
ATOM 702 N N . VAL A 1 86 ? 2.249 -11.304 -5.380 1.00 91.38 86 VAL A N 1
ATOM 703 C CA . VAL A 1 86 ? 1.875 -9.906 -5.095 1.00 91.38 86 VAL A CA 1
ATOM 704 C C . VAL A 1 86 ? 0.353 -9.764 -5.019 1.00 91.38 86 VAL A C 1
ATOM 706 O O . VAL A 1 86 ? -0.165 -9.160 -4.078 1.00 91.38 86 VAL A O 1
ATOM 709 N N . ILE A 1 87 ? -0.376 -10.364 -5.965 1.00 92.50 87 ILE A N 1
ATOM 710 C CA . ILE A 1 87 ? -1.845 -10.391 -5.963 1.00 92.50 87 ILE A CA 1
ATOM 711 C C . ILE A 1 87 ? -2.352 -11.087 -4.703 1.00 92.50 87 ILE A C 1
ATOM 713 O O . ILE A 1 87 ? -3.233 -10.557 -4.033 1.00 92.50 87 ILE A O 1
ATOM 717 N N . PHE A 1 88 ? -1.789 -12.242 -4.348 1.00 91.56 88 PHE A N 1
ATOM 718 C CA . PHE A 1 88 ? -2.175 -12.967 -3.143 1.00 91.56 88 PHE A CA 1
ATOM 719 C C . PHE A 1 88 ? -1.969 -12.115 -1.885 1.00 91.56 88 PHE A C 1
ATOM 721 O O . PHE A 1 88 ? -2.883 -12.011 -1.068 1.00 91.56 88 PHE A O 1
ATOM 728 N N . ALA A 1 89 ? -0.829 -11.430 -1.763 1.00 89.94 89 ALA A N 1
ATOM 729 C CA . ALA A 1 89 ? -0.570 -10.509 -0.660 1.00 89.94 89 ALA A CA 1
ATOM 730 C C . ALA A 1 89 ? -1.609 -9.370 -0.603 1.00 89.94 89 ALA A C 1
ATOM 732 O O . ALA A 1 89 ? -2.180 -9.131 0.460 1.00 89.94 89 ALA A O 1
ATOM 733 N N . CYS A 1 90 ? -1.942 -8.748 -1.740 1.00 87.44 90 CYS A N 1
ATOM 734 C CA . CYS A 1 90 ? -2.978 -7.706 -1.813 1.00 87.44 90 CYS A CA 1
ATOM 735 C C . CYS A 1 90 ? -4.380 -8.243 -1.485 1.00 87.44 90 CYS A C 1
ATOM 737 O O . CYS A 1 90 ? -5.186 -7.564 -0.863 1.00 87.44 90 CYS A O 1
ATOM 739 N N . VAL A 1 91 ? -4.694 -9.472 -1.889 1.00 86.94 91 VAL A N 1
ATOM 740 C CA . VAL A 1 91 ? -5.989 -10.093 -1.593 1.00 86.94 91 VAL A CA 1
ATOM 741 C C . VAL A 1 91 ? -6.096 -10.424 -0.107 1.00 86.94 91 VAL A C 1
ATOM 743 O O . VAL A 1 91 ? -7.150 -10.192 0.475 1.00 86.94 91 VAL A O 1
ATOM 746 N N . THR A 1 92 ? -5.025 -10.906 0.534 1.00 85.38 92 THR A N 1
ATOM 747 C CA . THR A 1 92 ? -5.037 -11.166 1.987 1.00 85.38 92 THR A CA 1
ATOM 748 C C . THR A 1 92 ? -5.267 -9.912 2.836 1.00 85.38 92 THR A C 1
ATOM 750 O O . THR A 1 92 ? -5.786 -10.045 3.941 1.00 85.38 92 THR A O 1
ATOM 753 N N . ASP A 1 93 ? -4.944 -8.720 2.324 1.00 81.69 93 ASP A N 1
ATOM 754 C CA . ASP A 1 93 ? -5.311 -7.420 2.915 1.00 81.69 93 ASP A CA 1
ATOM 755 C C . ASP A 1 93 ? -6.813 -7.156 2.883 1.00 81.69 93 ASP A C 1
ATOM 757 O O . ASP A 1 93 ? -7.408 -6.721 3.855 1.00 81.69 93 ASP A O 1
ATOM 761 N N . LEU A 1 94 ? -7.515 -7.566 1.832 1.00 79.50 94 LEU A N 1
ATOM 762 C CA . LEU A 1 94 ? -8.964 -7.350 1.777 1.00 79.50 94 LEU A CA 1
ATOM 763 C C . LEU A 1 94 ? -9.741 -8.121 2.858 1.00 79.50 94 LEU A C 1
ATOM 765 O O . LEU A 1 94 ? -10.884 -7.753 3.157 1.00 79.50 94 LEU A O 1
ATOM 769 N N . PHE A 1 95 ? -9.141 -9.174 3.422 1.00 80.50 95 PHE A N 1
ATOM 770 C CA . PHE A 1 95 ? -9.758 -10.036 4.425 1.00 80.50 95 PHE A CA 1
ATOM 771 C C . PHE A 1 95 ? -9.436 -9.654 5.874 1.00 80.50 95 PHE A C 1
ATOM 773 O O . PHE A 1 95 ? -10.220 -10.030 6.745 1.00 80.50 95 PHE A O 1
ATOM 780 N N . ASP A 1 96 ? -8.357 -8.925 6.171 1.00 77.31 96 ASP A N 1
ATOM 781 C CA . ASP A 1 96 ? -7.950 -8.664 7.564 1.00 77.31 96 ASP A CA 1
ATOM 782 C C . ASP A 1 96 ? -9.011 -7.891 8.367 1.00 77.31 96 ASP A C 1
ATOM 784 O O . ASP A 1 96 ? -9.383 -8.324 9.462 1.00 77.31 96 ASP A O 1
ATOM 788 N N . GLY A 1 97 ? -9.591 -6.840 7.788 1.00 78.19 97 GLY A N 1
ATOM 789 C CA . GLY A 1 97 ? -10.629 -6.009 8.388 1.00 78.19 97 GLY A CA 1
ATOM 790 C C . GLY A 1 97 ? -11.923 -6.785 8.642 1.00 78.19 97 GLY A C 1
ATOM 791 O O . GLY A 1 97 ? -12.372 -6.856 9.790 1.00 78.19 97 GLY A O 1
ATOM 792 N N . PRO A 1 98 ? -12.518 -7.439 7.622 1.00 80.19 98 PRO A N 1
ATOM 793 C CA . PRO A 1 98 ? -13.681 -8.299 7.820 1.00 80.19 98 PRO A CA 1
ATOM 794 C C . PRO A 1 98 ? -13.437 -9.416 8.839 1.00 80.19 98 PRO A C 1
ATOM 796 O O . PRO A 1 98 ? -14.334 -9.716 9.624 1.00 80.19 98 PRO A O 1
ATOM 799 N N . VAL A 1 99 ? -12.238 -10.012 8.871 1.00 82.19 99 VAL A N 1
ATOM 800 C CA . VAL A 1 99 ? -11.873 -11.042 9.858 1.00 82.19 99 VAL A CA 1
ATOM 801 C C . VAL A 1 99 ? -11.761 -10.459 11.264 1.00 82.19 99 VAL A C 1
ATOM 803 O O . VAL A 1 99 ? -12.287 -11.059 12.206 1.00 82.19 99 VAL A O 1
ATOM 806 N N . ALA A 1 100 ? -11.155 -9.284 11.427 1.00 80.94 100 ALA A N 1
ATOM 807 C CA . ALA A 1 100 ? -11.057 -8.603 12.715 1.00 80.94 100 ALA A CA 1
ATOM 808 C C . ALA A 1 100 ? -12.443 -8.257 13.278 1.00 80.94 100 ALA A C 1
ATOM 810 O O . ALA A 1 100 ? -12.732 -8.598 14.431 1.00 80.94 100 ALA A O 1
ATOM 811 N N . ARG A 1 101 ? -13.329 -7.703 12.441 1.00 81.50 101 ARG A N 1
ATOM 812 C CA . ARG A 1 101 ? -14.720 -7.367 12.794 1.00 81.50 101 ARG A CA 1
ATOM 813 C C . ARG A 1 101 ? -15.569 -8.598 13.070 1.00 81.50 101 ARG A C 1
ATOM 815 O O . ARG A 1 101 ? -16.300 -8.646 14.057 1.00 81.50 101 ARG A O 1
ATOM 822 N N . ALA A 1 102 ? -15.458 -9.628 12.233 1.00 80.38 102 ALA A N 1
ATOM 823 C CA . ALA A 1 102 ? -16.216 -10.866 12.394 1.00 80.38 102 ALA A CA 1
ATOM 824 C C . ALA A 1 102 ? -15.860 -11.613 13.686 1.00 80.38 102 ALA A C 1
ATOM 826 O O . ALA A 1 102 ? -16.745 -12.225 14.291 1.00 80.38 102 ALA A O 1
ATOM 827 N N . LEU A 1 103 ? -14.586 -11.570 14.094 1.00 81.19 103 LEU A N 1
ATOM 828 C CA . LEU A 1 103 ? -14.080 -12.227 15.301 1.00 81.19 103 LEU A CA 1
ATOM 829 C C . LEU A 1 103 ? -14.094 -11.324 16.546 1.00 81.19 103 LEU A C 1
ATOM 831 O O . LEU A 1 103 ? -13.786 -11.819 17.629 1.00 81.19 103 LEU A O 1
ATOM 835 N N . GLY A 1 104 ? -14.420 -10.033 16.407 1.00 76.31 104 GLY A N 1
ATOM 836 C CA . GLY A 1 104 ? -14.362 -9.052 17.498 1.00 76.31 104 GLY A CA 1
ATOM 837 C C . GLY A 1 104 ? -12.949 -8.850 18.058 1.00 76.31 104 GLY A C 1
ATOM 838 O O . GLY A 1 104 ? -12.792 -8.544 19.237 1.00 76.31 104 GLY A O 1
ATOM 839 N N . LYS A 1 105 ? -11.914 -9.082 17.240 1.00 75.81 105 LYS A N 1
ATOM 840 C CA . LYS A 1 105 ? -10.494 -9.019 17.628 1.00 75.81 105 LYS A CA 1
ATOM 841 C C . LYS A 1 105 ? -9.811 -7.788 17.034 1.00 75.81 105 LYS A C 1
ATOM 843 O O . LYS A 1 105 ? -8.741 -7.894 16.438 1.00 75.81 105 LYS A O 1
ATOM 848 N N . GLU A 1 106 ? -10.430 -6.624 17.180 1.00 72.62 106 GLU A N 1
ATOM 849 C CA . GLU A 1 106 ? -9.803 -5.360 16.803 1.00 72.62 106 GLU A CA 1
ATOM 850 C C . GLU A 1 106 ? -8.838 -4.916 17.905 1.00 72.62 106 GLU A C 1
ATOM 852 O O . GLU A 1 106 ? -9.188 -4.864 19.083 1.00 72.62 106 GLU A O 1
ATOM 857 N N . SER A 1 107 ? -7.595 -4.616 17.533 1.00 76.94 107 SER A N 1
ATOM 858 C CA . SER A 1 107 ? -6.601 -4.081 18.463 1.00 76.94 107 SER A CA 1
ATOM 859 C C . SER A 1 107 ? -5.978 -2.818 17.885 1.00 76.94 107 SER A C 1
ATOM 861 O O . SER A 1 107 ? -5.670 -2.765 16.692 1.00 76.94 107 SER A O 1
ATOM 863 N N . LYS A 1 108 ? -5.759 -1.805 18.734 1.00 75.81 108 LYS A N 1
ATOM 864 C CA . LYS A 1 108 ? -5.112 -0.544 18.325 1.00 75.81 108 LYS A CA 1
ATOM 865 C C . LYS A 1 108 ? -3.731 -0.806 17.717 1.00 75.81 108 LYS A C 1
ATOM 867 O O . LYS A 1 108 ? -3.387 -0.246 16.681 1.00 75.81 108 LYS A O 1
ATOM 872 N N . PHE A 1 109 ? -2.976 -1.715 18.335 1.00 78.44 109 PHE A N 1
ATOM 873 C CA . PHE A 1 109 ? -1.662 -2.131 17.852 1.00 78.44 109 PHE A CA 1
ATOM 874 C C . PHE A 1 109 ? -1.735 -2.861 16.504 1.00 78.44 109 PHE A C 1
ATOM 876 O O . PHE A 1 109 ? -0.973 -2.531 15.602 1.00 78.44 109 PHE A O 1
ATOM 883 N N . GLY A 1 110 ? -2.675 -3.797 16.330 1.00 76.38 110 GLY A N 1
ATOM 884 C CA . GLY A 1 110 ? -2.871 -4.496 15.055 1.00 76.38 110 GLY A CA 1
ATOM 885 C C . GLY A 1 110 ? -3.209 -3.537 13.914 1.00 76.38 110 GLY A C 1
ATOM 886 O O . GLY A 1 110 ? -2.580 -3.595 12.866 1.00 76.38 110 GLY A O 1
ATOM 887 N N . SER A 1 111 ? -4.102 -2.572 14.160 1.00 77.94 111 SER A N 1
ATOM 888 C CA . SER A 1 111 ? -4.457 -1.548 13.166 1.00 77.94 111 SER A CA 1
ATOM 889 C C . SER A 1 111 ? -3.274 -0.652 12.770 1.00 77.94 111 SER A C 1
ATOM 891 O O . SER A 1 111 ? -3.158 -0.241 11.614 1.00 77.94 111 SER A O 1
ATOM 893 N N . LEU A 1 112 ? -2.373 -0.344 13.711 1.00 82.38 112 LEU A N 1
ATOM 894 C CA . LEU A 1 112 ? -1.135 0.372 13.400 1.00 82.38 112 LEU A CA 1
ATOM 895 C C . LEU A 1 112 ? -0.186 -0.495 12.561 1.00 82.38 112 LEU A C 1
ATOM 897 O O . LEU A 1 112 ? 0.398 0.003 11.599 1.00 82.38 112 LEU A O 1
ATOM 901 N N . MET A 1 113 ? -0.041 -1.773 12.917 1.00 81.56 113 MET A N 1
ATOM 902 C CA . MET A 1 113 ? 0.825 -2.713 12.204 1.00 81.56 113 MET A CA 1
ATOM 903 C C . MET A 1 113 ? 0.368 -2.963 10.768 1.00 81.56 113 MET A C 1
ATOM 905 O O . MET A 1 113 ? 1.224 -2.926 9.888 1.00 81.56 113 MET A O 1
ATOM 909 N N . ASP A 1 114 ? -0.932 -3.100 10.501 1.00 80.00 114 ASP A N 1
ATOM 910 C CA . ASP A 1 114 ? -1.449 -3.204 9.124 1.00 80.00 114 ASP A CA 1
ATOM 911 C C . ASP A 1 114 ? -0.985 -2.018 8.270 1.00 80.00 114 ASP A C 1
ATOM 913 O O . ASP A 1 114 ? -0.321 -2.195 7.249 1.00 80.00 114 ASP A O 1
ATOM 917 N N . LYS A 1 115 ? -1.175 -0.783 8.762 1.00 83.38 115 LYS A N 1
ATOM 918 C CA . LYS A 1 115 ? -0.769 0.436 8.034 1.00 83.38 115 LYS A CA 1
ATOM 919 C C . LYS A 1 115 ? 0.730 0.503 7.735 1.00 83.38 115 LYS A C 1
ATOM 921 O O . LYS A 1 115 ? 1.121 1.236 6.823 1.00 83.38 115 LYS A O 1
ATOM 926 N N . VAL A 1 116 ? 1.566 -0.164 8.530 1.00 86.06 116 VAL A N 1
ATOM 927 C CA . VAL A 1 116 ? 3.017 -0.249 8.314 1.00 86.06 116 VAL A CA 1
ATOM 928 C C . VAL A 1 116 ? 3.340 -1.362 7.318 1.00 86.06 116 VAL A C 1
ATOM 930 O O . VAL A 1 116 ? 4.066 -1.114 6.354 1.00 86.06 116 VAL A O 1
ATOM 933 N N . VAL A 1 117 ? 2.786 -2.559 7.519 1.00 86.25 117 VAL A N 1
ATOM 934 C CA . VAL A 1 117 ? 3.049 -3.744 6.689 1.00 86.25 117 VAL A CA 1
ATOM 935 C C . VAL A 1 117 ? 2.565 -3.546 5.250 1.00 86.25 117 VAL A C 1
ATOM 937 O O . VAL A 1 117 ? 3.279 -3.934 4.321 1.00 86.25 117 VAL A O 1
ATOM 940 N N . ASP A 1 118 ? 1.443 -2.858 5.036 1.00 82.88 118 ASP A N 1
ATOM 941 C CA . ASP A 1 118 ? 0.928 -2.564 3.690 1.00 82.88 118 ASP A CA 1
ATOM 942 C C . ASP A 1 118 ? 1.905 -1.726 2.865 1.00 82.88 118 ASP A C 1
ATOM 944 O O . ASP A 1 118 ? 2.209 -2.023 1.706 1.00 82.88 118 ASP A O 1
ATOM 948 N N . LYS A 1 119 ? 2.463 -0.681 3.482 1.00 87.81 119 LYS A N 1
ATOM 949 C CA . LYS A 1 119 ? 3.458 0.184 2.833 1.00 87.81 119 LYS A CA 1
ATOM 950 C C . LYS A 1 119 ? 4.790 -0.519 2.665 1.00 87.81 119 LYS A C 1
ATOM 952 O O . LYS A 1 119 ? 5.507 -0.223 1.713 1.00 87.81 119 LYS A O 1
ATOM 957 N N . PHE A 1 120 ? 5.113 -1.445 3.563 1.00 88.81 120 PHE A N 1
ATOM 958 C CA . PHE A 1 120 ? 6.333 -2.230 3.477 1.00 88.81 120 PHE A CA 1
ATOM 959 C C . PHE A 1 120 ? 6.352 -3.126 2.235 1.00 88.81 120 PHE A C 1
ATOM 961 O O . PHE A 1 120 ? 7.403 -3.271 1.626 1.00 88.81 120 PHE A O 1
ATOM 968 N N . LEU A 1 121 ? 5.205 -3.673 1.813 1.00 89.12 121 LEU A N 1
ATOM 969 C CA . LEU A 1 121 ? 5.103 -4.416 0.552 1.00 89.12 121 LEU A CA 1
ATOM 970 C C . LEU A 1 121 ? 5.219 -3.493 -0.668 1.00 89.12 121 LEU A C 1
ATOM 972 O O . LEU A 1 121 ? 5.972 -3.756 -1.603 1.00 89.12 121 LEU A O 1
ATOM 976 N N . ILE A 1 122 ? 4.431 -2.421 -0.668 1.00 90.00 122 ILE A N 1
ATOM 977 C CA . ILE A 1 122 ? 4.102 -1.684 -1.888 1.00 90.00 122 ILE A CA 1
ATOM 978 C C . ILE A 1 122 ? 5.126 -0.597 -2.226 1.00 90.00 122 ILE A C 1
ATOM 980 O O . ILE A 1 122 ? 5.407 -0.372 -3.405 1.00 90.00 122 ILE A O 1
ATOM 984 N N . LEU A 1 123 ? 5.739 0.047 -1.227 1.00 91.44 123 LEU A N 1
ATOM 985 C CA . LEU A 1 123 ? 6.741 1.086 -1.482 1.00 91.44 123 LEU A CA 1
ATOM 986 C C . LEU A 1 123 ? 8.008 0.550 -2.155 1.00 91.44 123 LEU A C 1
ATOM 988 O O . LEU A 1 123 ? 8.420 1.169 -3.132 1.00 91.44 123 LEU A O 1
ATOM 992 N N . PRO A 1 124 ? 8.636 -0.556 -1.711 1.00 91.44 124 PRO A N 1
ATOM 993 C CA . PRO A 1 124 ? 9.856 -1.043 -2.353 1.00 91.44 124 PRO A CA 1
ATOM 994 C C . PRO A 1 124 ? 9.603 -1.532 -3.780 1.00 91.44 124 PRO A C 1
ATOM 996 O O . PRO A 1 124 ? 10.394 -1.234 -4.672 1.00 91.44 124 PRO A O 1
ATOM 999 N N . LEU A 1 125 ? 8.480 -2.225 -4.011 1.00 90.88 125 LEU A N 1
ATOM 1000 C CA . LEU A 1 125 ? 8.088 -2.677 -5.348 1.00 90.88 125 LEU A CA 1
ATOM 1001 C C . LEU A 1 125 ? 7.846 -1.486 -6.282 1.00 90.88 125 LEU A C 1
ATOM 1003 O O . LEU A 1 125 ? 8.442 -1.414 -7.353 1.00 90.88 125 LEU A O 1
ATOM 1007 N N . GLY A 1 126 ? 7.041 -0.511 -5.849 1.00 90.94 126 GLY A N 1
ATOM 1008 C CA . GLY A 1 126 ? 6.788 0.699 -6.631 1.00 90.94 126 GLY A CA 1
ATOM 1009 C C . GLY A 1 126 ? 8.043 1.549 -6.834 1.00 90.94 126 GLY A C 1
ATOM 1010 O O . GLY A 1 126 ? 8.222 2.125 -7.904 1.00 90.94 126 GLY A O 1
ATOM 1011 N N . ALA A 1 127 ? 8.938 1.599 -5.844 1.00 91.94 127 ALA A N 1
ATOM 1012 C CA . ALA A 1 127 ? 10.211 2.288 -5.978 1.00 91.94 127 ALA A CA 1
ATOM 1013 C C . ALA A 1 127 ? 11.037 1.662 -7.093 1.00 91.94 127 ALA A C 1
ATOM 1015 O O . ALA A 1 127 ? 11.451 2.374 -7.994 1.00 91.94 127 ALA A O 1
ATOM 1016 N N . VAL A 1 128 ? 11.230 0.346 -7.081 1.00 90.38 128 VAL A N 1
ATOM 1017 C CA . VAL A 1 128 ? 12.055 -0.312 -8.095 1.00 90.38 128 VAL A CA 1
ATOM 1018 C C . VAL A 1 128 ? 11.437 -0.227 -9.494 1.00 90.38 128 VAL A C 1
ATOM 1020 O O . VAL A 1 128 ? 12.164 0.050 -10.448 1.00 90.38 128 VAL A O 1
ATOM 1023 N N . GLU A 1 129 ? 10.120 -0.400 -9.619 1.00 89.81 129 GLU A N 1
ATOM 1024 C CA . GLU A 1 129 ? 9.428 -0.345 -10.916 1.00 89.81 129 GLU A CA 1
ATOM 1025 C C . GLU A 1 129 ? 9.426 1.055 -11.536 1.00 89.81 129 GLU A C 1
ATOM 1027 O O . GLU A 1 129 ? 9.678 1.219 -12.730 1.00 89.81 129 GLU A O 1
ATOM 1032 N N . PHE A 1 130 ? 9.167 2.089 -10.733 1.00 91.81 130 PHE A N 1
ATOM 1033 C CA . PHE A 1 130 ? 8.982 3.442 -11.253 1.00 91.81 130 PHE A CA 1
ATOM 1034 C C . PHE A 1 130 ? 10.233 4.323 -11.145 1.00 91.81 130 PHE A C 1
ATOM 1036 O O . PHE A 1 130 ? 10.239 5.407 -11.721 1.00 91.81 130 PHE A O 1
ATOM 1043 N N . TRP A 1 131 ? 11.320 3.887 -10.493 1.00 92.19 131 TRP A N 1
ATOM 1044 C CA . TRP A 1 131 ? 12.527 4.715 -10.309 1.00 92.19 131 TRP A CA 1
ATOM 1045 C C . TRP A 1 131 ? 13.154 5.200 -11.617 1.00 92.19 131 TRP A C 1
ATOM 1047 O O . TRP A 1 131 ? 13.646 6.328 -11.708 1.00 92.19 131 TRP A O 1
ATOM 1057 N N . THR A 1 132 ? 13.185 4.339 -12.631 1.00 87.19 132 THR A N 1
ATOM 1058 C CA . THR A 1 132 ? 13.793 4.653 -13.930 1.00 87.19 132 THR A CA 1
ATOM 1059 C C . THR A 1 132 ? 12.871 5.484 -14.819 1.00 87.19 132 THR A C 1
ATOM 1061 O O . THR A 1 132 ? 13.364 6.178 -15.703 1.00 87.19 132 THR A O 1
ATOM 1064 N N . ILE A 1 133 ? 11.561 5.443 -14.562 1.00 89.44 133 ILE A N 1
ATOM 1065 C CA . ILE A 1 133 ? 10.526 6.124 -15.345 1.00 89.44 133 ILE A CA 1
ATOM 1066 C C . ILE A 1 133 ? 10.246 7.516 -14.765 1.00 89.44 133 ILE A C 1
ATOM 1068 O O . ILE A 1 133 ? 10.265 8.508 -15.489 1.00 89.44 133 ILE A O 1
ATOM 1072 N N . ASP A 1 134 ? 9.992 7.595 -13.457 1.00 92.44 134 ASP A N 1
ATOM 1073 C CA . ASP A 1 134 ? 9.493 8.785 -12.771 1.00 92.44 134 ASP A CA 1
ATOM 1074 C C . ASP A 1 134 ? 9.915 8.784 -11.290 1.00 92.44 134 ASP A C 1
ATOM 1076 O O . ASP A 1 134 ? 9.204 8.329 -10.390 1.00 92.44 134 ASP A O 1
ATOM 1080 N N . ARG A 1 135 ? 11.116 9.313 -11.025 1.00 93.69 135 ARG A N 1
ATOM 1081 C CA . ARG A 1 135 ? 11.634 9.478 -9.654 1.00 93.69 135 ARG A CA 1
ATOM 1082 C C . ARG A 1 135 ? 10.729 10.351 -8.773 1.00 93.69 135 ARG A C 1
ATOM 1084 O O . ARG A 1 135 ? 10.554 9.984 -7.609 1.00 93.69 135 ARG A O 1
ATOM 1091 N N . PRO A 1 136 ? 10.162 11.477 -9.261 1.00 95.19 136 PRO A N 1
ATOM 1092 C CA . PRO A 1 136 ? 9.196 12.256 -8.491 1.00 95.19 136 PRO A CA 1
ATOM 1093 C C . PRO A 1 136 ? 8.042 11.427 -7.924 1.00 95.19 136 PRO A C 1
ATOM 1095 O O . PRO A 1 136 ? 7.774 11.543 -6.728 1.00 95.19 136 PRO A O 1
ATOM 1098 N N . LEU A 1 137 ? 7.412 10.556 -8.723 1.00 93.06 137 LEU A N 1
ATOM 1099 C CA . LEU A 1 137 ? 6.326 9.689 -8.246 1.00 93.06 137 LEU A CA 1
ATOM 1100 C C . LEU A 1 137 ? 6.765 8.831 -7.051 1.00 93.06 137 LEU A C 1
ATOM 1102 O O . LEU A 1 137 ? 6.057 8.759 -6.044 1.00 93.06 137 LEU A O 1
ATOM 1106 N N . VAL A 1 138 ? 7.946 8.210 -7.139 1.00 94.06 138 VAL A N 1
ATOM 1107 C CA . VAL A 1 138 ? 8.490 7.364 -6.065 1.00 94.06 138 VAL A CA 1
ATOM 1108 C C . VAL A 1 138 ? 8.734 8.179 -4.797 1.00 94.06 138 VAL A C 1
ATOM 1110 O O . VAL A 1 138 ? 8.276 7.798 -3.720 1.00 94.06 138 VAL A O 1
ATOM 1113 N N . ILE A 1 139 ? 9.423 9.318 -4.916 1.00 94.12 139 ILE A N 1
ATOM 1114 C CA . ILE A 1 139 ? 9.761 10.177 -3.772 1.00 94.12 139 ILE A CA 1
ATOM 1115 C C . ILE A 1 139 ? 8.486 10.674 -3.085 1.00 94.12 139 ILE A C 1
ATOM 1117 O O . ILE A 1 139 ? 8.362 10.576 -1.864 1.00 94.12 139 ILE A O 1
ATOM 1121 N N . LEU A 1 140 ? 7.516 11.158 -3.863 1.00 94.00 140 LEU A N 1
ATOM 1122 C CA . LEU A 1 140 ? 6.238 11.633 -3.339 1.00 94.00 140 LEU A CA 1
ATOM 1123 C C . LEU A 1 140 ? 5.447 10.510 -2.662 1.00 94.00 140 LEU A C 1
ATOM 1125 O O . LEU A 1 140 ? 4.891 10.728 -1.587 1.00 94.00 140 LEU A O 1
ATOM 1129 N N . SER A 1 141 ? 5.443 9.306 -3.237 1.00 91.75 141 SER A N 1
ATOM 1130 C CA . SER A 1 141 ? 4.769 8.141 -2.650 1.00 91.75 141 SER A CA 1
ATOM 1131 C C . SER A 1 141 ? 5.398 7.734 -1.315 1.00 91.75 141 SER A C 1
ATOM 1133 O O . SER A 1 141 ? 4.674 7.480 -0.352 1.00 91.75 141 SER A O 1
ATOM 1135 N N . VAL A 1 142 ? 6.733 7.746 -1.212 1.00 93.06 142 VAL A N 1
ATOM 1136 C CA . VAL A 1 142 ? 7.454 7.477 0.045 1.00 93.06 142 VAL A CA 1
ATOM 1137 C C . VAL A 1 142 ? 7.136 8.537 1.102 1.00 93.06 142 VAL A C 1
ATOM 1139 O O . VAL A 1 142 ? 6.822 8.188 2.241 1.00 93.06 142 VAL A O 1
ATOM 1142 N N . ILE A 1 143 ? 7.153 9.822 0.733 1.00 93.12 143 ILE A N 1
ATOM 1143 C CA . ILE A 1 143 ? 6.806 10.921 1.648 1.00 93.12 143 ILE A CA 1
ATOM 1144 C C . ILE A 1 143 ? 5.353 10.792 2.117 1.00 93.12 143 ILE A C 1
ATOM 1146 O O . ILE A 1 143 ? 5.091 10.832 3.319 1.00 93.12 143 ILE A O 1
ATOM 1150 N N . GLY A 1 144 ? 4.404 10.592 1.199 1.00 89.88 144 GLY A N 1
ATOM 1151 C CA . GLY A 1 144 ? 2.987 10.438 1.534 1.00 89.88 144 GLY A CA 1
ATOM 1152 C C . GLY A 1 144 ? 2.744 9.247 2.461 1.00 89.88 144 GLY A C 1
ATOM 1153 O O . GLY A 1 144 ? 2.038 9.354 3.465 1.00 89.88 144 GLY A O 1
ATOM 1154 N N . ALA A 1 145 ? 3.401 8.122 2.187 1.00 89.44 145 ALA A N 1
ATOM 1155 C CA . ALA A 1 145 ? 3.329 6.942 3.028 1.00 89.44 145 ALA A CA 1
ATOM 1156 C C . ALA A 1 145 ? 3.895 7.188 4.437 1.00 89.44 145 ALA A C 1
ATOM 1158 O O . ALA A 1 145 ? 3.252 6.786 5.417 1.00 89.44 145 ALA A O 1
ATOM 1159 N N . ALA A 1 146 ? 5.028 7.892 4.543 1.00 90.62 146 ALA A N 1
ATOM 1160 C CA . ALA A 1 146 ? 5.622 8.305 5.812 1.00 90.62 146 ALA A CA 1
ATOM 1161 C C . ALA A 1 146 ? 4.680 9.220 6.605 1.00 90.62 146 ALA A C 1
ATOM 1163 O O . ALA A 1 146 ? 4.435 8.950 7.778 1.00 90.62 146 ALA A O 1
ATOM 1164 N N . VAL A 1 147 ? 4.068 10.224 5.965 1.00 89.19 147 VAL A N 1
ATOM 1165 C CA . VAL A 1 147 ? 3.061 11.097 6.598 1.00 89.19 147 VAL A CA 1
ATOM 1166 C C . VAL A 1 147 ? 1.916 10.268 7.178 1.00 89.19 147 VAL A C 1
ATOM 1168 O O . VAL A 1 147 ? 1.564 10.437 8.343 1.00 89.19 147 VAL A O 1
ATOM 1171 N N . VAL A 1 148 ? 1.372 9.315 6.417 1.00 86.00 148 VAL A N 1
ATOM 1172 C CA . VAL A 1 148 ? 0.279 8.462 6.910 1.00 86.00 148 VAL A CA 1
ATOM 1173 C C . VAL A 1 148 ? 0.732 7.568 8.076 1.00 86.00 148 VAL A C 1
ATOM 1175 O O . VAL A 1 148 ? -0.059 7.347 8.991 1.00 86.00 148 VAL A O 1
ATOM 1178 N N . ILE A 1 149 ? 1.970 7.047 8.076 1.00 87.94 149 ILE A N 1
ATOM 1179 C CA . ILE A 1 149 ? 2.500 6.276 9.224 1.00 87.94 149 ILE A CA 1
ATOM 1180 C C . ILE A 1 149 ? 2.644 7.186 10.445 1.00 87.94 149 ILE A C 1
ATOM 1182 O O . ILE A 1 149 ? 2.166 6.829 11.515 1.00 87.94 149 ILE A O 1
ATOM 1186 N N . VAL A 1 150 ? 3.245 8.367 10.292 1.00 88.56 150 VAL A N 1
ATOM 1187 C CA . VAL A 1 150 ? 3.452 9.319 11.393 1.00 88.56 150 VAL A CA 1
ATOM 1188 C C . VAL A 1 150 ? 2.121 9.745 12.005 1.00 88.56 150 VAL A C 1
ATOM 1190 O O . VAL A 1 150 ? 1.982 9.710 13.224 1.00 88.56 150 VAL A O 1
ATOM 1193 N N . VAL A 1 151 ? 1.115 10.066 11.185 1.00 84.31 151 VAL A N 1
ATOM 1194 C CA . VAL A 1 151 ? -0.237 10.391 11.670 1.00 84.31 151 VAL A CA 1
ATOM 1195 C C . VAL A 1 151 ? -0.862 9.202 12.406 1.00 84.31 151 VAL A C 1
ATOM 1197 O O . VAL A 1 151 ? -1.483 9.389 13.450 1.00 84.31 151 VAL A O 1
ATOM 1200 N N . ALA A 1 152 ? -0.685 7.976 11.903 1.00 83.81 152 ALA A N 1
ATOM 1201 C CA . ALA A 1 152 ? -1.191 6.781 12.575 1.00 83.81 152 ALA A CA 1
ATOM 1202 C C . ALA A 1 152 ? -0.514 6.535 13.931 1.00 83.81 152 ALA A C 1
ATOM 1204 O O . ALA A 1 152 ? -1.200 6.232 14.905 1.00 83.81 152 ALA A O 1
ATOM 1205 N N . VAL A 1 153 ? 0.806 6.713 14.009 1.00 86.81 153 VAL A N 1
ATOM 1206 C CA . VAL A 1 153 ? 1.580 6.608 15.255 1.00 86.81 153 VAL A CA 1
ATOM 1207 C C . VAL A 1 153 ? 1.174 7.703 16.241 1.00 86.81 153 VAL A C 1
ATOM 1209 O O . VAL A 1 153 ? 0.945 7.419 17.412 1.00 86.81 153 VAL A O 1
ATOM 1212 N N . TYR A 1 154 ? 1.033 8.945 15.777 1.00 85.31 154 TYR A N 1
ATOM 1213 C CA . TYR A 1 154 ? 0.594 10.064 16.608 1.00 85.31 154 TYR A CA 1
ATOM 1214 C C . TYR A 1 154 ? -0.776 9.797 17.244 1.00 85.31 154 TYR A C 1
ATOM 1216 O O . TYR A 1 154 ? -0.924 9.926 18.457 1.00 85.31 154 TYR A O 1
ATOM 1224 N N . LYS A 1 155 ? -1.753 9.342 16.447 1.00 81.62 155 LYS A N 1
ATOM 1225 C CA . LYS A 1 155 ? -3.086 8.968 16.947 1.00 81.62 155 LYS A CA 1
ATOM 1226 C C . LYS A 1 155 ? -3.047 7.783 17.909 1.00 81.62 155 LYS A C 1
ATOM 1228 O O . LYS A 1 155 ? -3.764 7.790 18.901 1.00 81.62 155 LYS A O 1
ATOM 1233 N N . TYR A 1 156 ? -2.177 6.803 17.659 1.00 83.38 156 TYR A N 1
ATOM 1234 C CA . TYR A 1 156 ? -1.970 5.680 18.573 1.00 83.38 156 TYR A CA 1
ATOM 1235 C C . TYR A 1 156 ? -1.513 6.145 19.967 1.00 83.38 156 TYR A C 1
ATOM 1237 O O . TYR A 1 156 ? -2.031 5.658 20.967 1.00 83.38 156 TYR A O 1
ATOM 1245 N N . TYR A 1 157 ? -0.596 7.117 20.048 1.00 84.38 157 TYR A N 1
ATOM 1246 C CA . TYR A 1 157 ? -0.139 7.672 21.330 1.00 84.38 157 TYR A CA 1
ATOM 1247 C C . TYR A 1 157 ? -1.175 8.545 22.043 1.00 84.38 157 TYR A C 1
ATOM 1249 O O . TYR A 1 157 ? -1.127 8.653 23.265 1.00 84.38 157 TYR A O 1
ATOM 1257 N N . GLN A 1 158 ? -2.104 9.157 21.308 1.00 81.81 158 GLN A N 1
ATOM 1258 C CA . GLN A 1 158 ? -3.205 9.931 21.893 1.00 81.81 158 GLN A CA 1
ATOM 1259 C C . GLN A 1 158 ? -4.338 9.060 22.452 1.00 81.81 158 GLN A C 1
ATOM 1261 O O . GLN A 1 158 ? -5.311 9.585 22.981 1.00 81.81 158 GLN A O 1
ATOM 1266 N N . ASP A 1 159 ? -4.232 7.736 22.320 1.00 70.12 159 ASP A N 1
ATOM 1267 C CA . ASP A 1 159 ? -5.250 6.764 22.718 1.00 70.12 159 ASP A CA 1
ATOM 1268 C C . ASP A 1 159 ? -6.628 6.981 22.050 1.00 70.12 159 ASP A C 1
ATOM 1270 O O . ASP A 1 159 ? -7.601 6.293 22.383 1.00 70.12 159 ASP A O 1
ATOM 1274 N N . GLU A 1 160 ? -6.697 7.860 21.039 1.00 63.59 160 GLU A N 1
ATOM 1275 C CA . GLU A 1 160 ? -7.830 7.993 20.128 1.00 63.59 160 GLU A CA 1
ATOM 1276 C C . GLU A 1 160 ? -8.129 6.625 19.494 1.00 63.59 160 GLU A C 1
ATOM 1278 O O . GLU A 1 160 ? -7.234 5.797 19.271 1.00 63.59 160 GLU A O 1
ATOM 1283 N N . GLN A 1 161 ? -9.408 6.348 19.215 1.00 54.81 161 GLN A N 1
ATOM 1284 C CA . GLN A 1 161 ? -9.756 5.154 18.447 1.00 54.81 161 GLN A CA 1
ATOM 1285 C C . GLN A 1 161 ? -9.020 5.147 17.099 1.00 54.81 161 GLN A C 1
ATOM 1287 O O . GLN A 1 161 ? -8.606 6.190 16.587 1.00 54.81 161 GLN A O 1
ATOM 1292 N N . ALA A 1 162 ? -8.826 3.939 16.558 1.00 55.47 162 ALA A N 1
ATOM 1293 C CA . ALA A 1 162 ? -8.066 3.683 15.341 1.00 55.47 162 ALA A CA 1
ATOM 1294 C C . ALA A 1 162 ? -8.380 4.717 14.248 1.00 55.47 162 ALA A C 1
ATOM 1296 O O . ALA A 1 162 ? -9.539 5.073 14.049 1.00 55.47 162 ALA A O 1
ATOM 1297 N N . VAL A 1 163 ? -7.335 5.207 13.560 1.00 56.03 163 VAL A N 1
ATOM 1298 C CA . VAL A 1 163 ? -7.442 6.236 12.510 1.00 56.03 163 VAL A CA 1
ATOM 1299 C C . VAL A 1 163 ? -8.667 5.948 11.635 1.00 56.03 163 VAL A C 1
ATOM 1301 O O . VAL A 1 163 ? -8.658 4.881 11.009 1.00 56.03 163 VAL A O 1
ATOM 1304 N N . PRO A 1 164 ? -9.671 6.852 11.573 1.00 54.47 164 PRO A N 1
ATOM 1305 C CA . PRO A 1 164 ? -10.882 6.605 10.808 1.00 54.47 164 PRO A CA 1
ATOM 1306 C C . PRO A 1 164 ? -10.496 6.174 9.400 1.00 54.47 164 PRO A C 1
ATOM 1308 O O . PRO A 1 164 ? -9.661 6.813 8.745 1.00 54.47 164 PRO A O 1
ATOM 1311 N N . GLU A 1 165 ? -11.019 5.025 8.986 1.00 58.47 165 GLU A N 1
ATOM 1312 C CA . GLU A 1 165 ? -10.715 4.469 7.681 1.00 58.47 165 GLU A CA 1
ATOM 1313 C C . GLU A 1 165 ? -11.269 5.417 6.624 1.00 58.47 165 GLU A C 1
ATOM 1315 O O . GLU A 1 165 ? -12.475 5.602 6.518 1.00 58.47 165 GLU A O 1
ATOM 1320 N N . ASN A 1 166 ? -10.385 6.044 5.850 1.00 73.38 166 ASN A N 1
ATOM 1321 C CA . ASN A 1 166 ? -10.816 6.828 4.707 1.00 73.38 166 ASN A CA 1
ATOM 1322 C C . ASN A 1 166 ? -10.858 5.921 3.476 1.00 73.38 166 ASN A C 1
ATOM 1324 O O . ASN A 1 166 ? -9.836 5.339 3.088 1.00 73.38 166 ASN A O 1
ATOM 1328 N N . VAL A 1 167 ? -12.031 5.818 2.853 1.00 75.69 167 VAL A N 1
ATOM 1329 C CA . VAL A 1 167 ? -12.231 4.973 1.674 1.00 75.69 167 VAL A CA 1
ATOM 1330 C C . VAL A 1 167 ? -11.377 5.450 0.499 1.00 75.69 167 VAL A C 1
ATOM 1332 O O . VAL A 1 167 ? -10.825 4.619 -0.220 1.00 75.69 167 VAL A O 1
ATOM 1335 N N . PHE A 1 168 ? -11.137 6.759 0.365 1.00 79.00 168 PHE A N 1
ATOM 1336 C CA . PHE A 1 168 ? -10.218 7.286 -0.651 1.00 79.00 168 PHE A CA 1
ATOM 1337 C C . PHE A 1 168 ? -8.798 6.743 -0.510 1.00 79.00 168 PHE A C 1
ATOM 1339 O O . PHE A 1 168 ? -8.154 6.431 -1.509 1.00 79.00 168 PHE A O 1
ATOM 1346 N N . GLY A 1 169 ? -8.313 6.596 0.725 1.00 82.25 169 GLY A N 1
ATOM 1347 C CA . GLY A 1 169 ? -6.985 6.052 0.988 1.00 82.25 169 GLY A CA 1
ATOM 1348 C C . GLY A 1 169 ? -6.899 4.589 0.565 1.00 82.25 169 GLY A C 1
ATOM 1349 O O . GLY A 1 169 ? -5.929 4.197 -0.080 1.00 82.25 169 GLY A O 1
ATOM 1350 N N . LYS A 1 170 ? -7.947 3.804 0.854 1.00 82.81 170 LYS A N 1
ATOM 1351 C CA . LYS A 1 170 ? -8.054 2.401 0.422 1.00 82.81 170 LYS A CA 1
ATOM 1352 C C . LYS A 1 170 ? -8.109 2.280 -1.099 1.00 82.81 170 LYS A C 1
ATOM 1354 O O . LYS A 1 170 ? -7.362 1.491 -1.667 1.00 82.81 170 LYS A O 1
ATOM 1359 N N . VAL A 1 171 ? -8.935 3.084 -1.767 1.00 85.81 171 VAL A N 1
ATOM 1360 C CA . VAL A 1 171 ? -9.027 3.087 -3.237 1.00 85.81 171 VAL A CA 1
ATOM 1361 C C . VAL A 1 171 ? -7.698 3.491 -3.866 1.00 85.81 171 VAL A C 1
ATOM 1363 O O . VAL A 1 171 ? -7.221 2.802 -4.764 1.00 85.81 171 VAL A O 1
ATOM 1366 N N . GLY A 1 172 ? -7.058 4.547 -3.358 1.00 88.06 172 GLY A N 1
ATOM 1367 C CA . GLY A 1 172 ? -5.738 4.968 -3.821 1.00 88.06 172 GLY A CA 1
ATOM 1368 C C . GLY A 1 172 ? -4.694 3.863 -3.680 1.00 88.06 172 GLY A C 1
ATOM 1369 O O . GLY A 1 172 ? -3.939 3.610 -4.619 1.00 88.06 172 GLY A O 1
ATOM 1370 N N . MET A 1 173 ? -4.718 3.142 -2.556 1.00 87.62 173 MET A N 1
ATOM 1371 C CA . MET A 1 173 ? -3.841 1.999 -2.313 1.00 87.62 173 MET A CA 1
ATOM 1372 C C . MET A 1 173 ? -4.105 0.847 -3.290 1.00 87.62 173 MET A C 1
ATOM 1374 O O . MET A 1 173 ? -3.164 0.324 -3.879 1.00 87.62 173 MET A O 1
ATOM 1378 N N . ILE A 1 174 ? -5.372 0.492 -3.526 1.00 89.75 174 ILE A N 1
ATOM 1379 C CA . ILE A 1 174 ? -5.758 -0.551 -4.491 1.00 89.75 174 ILE A CA 1
ATOM 1380 C C . ILE A 1 174 ? -5.286 -0.178 -5.899 1.00 89.75 174 ILE A C 1
ATOM 1382 O O . ILE A 1 174 ? -4.673 -1.001 -6.579 1.00 89.75 174 ILE A O 1
ATOM 1386 N N . CYS A 1 175 ? -5.524 1.065 -6.328 1.00 91.69 175 CYS A N 1
ATOM 1387 C CA . CYS A 1 175 ? -5.066 1.558 -7.623 1.00 91.69 175 CYS A CA 1
ATOM 1388 C C . CYS A 1 175 ? -3.540 1.491 -7.737 1.00 91.69 175 CYS A C 1
ATOM 1390 O O . CYS A 1 175 ? -3.028 0.970 -8.724 1.00 91.69 175 CYS A O 1
ATOM 1392 N N . TYR A 1 176 ? -2.805 1.963 -6.728 1.00 92.81 176 TYR A N 1
ATOM 1393 C CA . TYR A 1 176 ? -1.343 1.955 -6.754 1.00 92.81 176 TYR A CA 1
ATOM 1394 C C . TYR A 1 176 ? -0.774 0.527 -6.800 1.00 92.81 176 TYR A C 1
ATOM 1396 O O . TYR A 1 176 ? 0.079 0.232 -7.640 1.00 92.81 176 TYR A O 1
ATOM 1404 N N . SER A 1 177 ? -1.305 -0.389 -5.983 1.00 91.75 177 SER A N 1
ATOM 1405 C CA . SER A 1 177 ? -0.946 -1.813 -6.011 1.00 91.75 177 SER A CA 1
ATOM 1406 C C . SER A 1 177 ? -1.243 -2.456 -7.367 1.00 91.75 177 SER A C 1
ATOM 1408 O O . SER A 1 177 ? -0.426 -3.216 -7.885 1.00 91.75 177 SER A O 1
ATOM 1410 N N . PHE A 1 178 ? -2.378 -2.119 -7.986 1.00 93.50 178 PHE A N 1
ATOM 1411 C CA . PHE A 1 178 ? -2.718 -2.600 -9.325 1.00 93.50 178 PHE A CA 1
ATOM 1412 C C . PHE A 1 178 ? -1.751 -2.068 -10.391 1.00 93.50 178 PHE A C 1
ATOM 1414 O O . PHE A 1 178 ? -1.341 -2.816 -11.278 1.00 93.50 178 PHE A O 1
ATOM 1421 N N . GLY A 1 179 ? -1.323 -0.808 -10.264 1.00 93.62 179 GLY A N 1
ATOM 1422 C CA . GLY A 1 179 ? -0.261 -0.231 -11.086 1.00 93.62 179 GLY A CA 1
ATOM 1423 C C . GLY A 1 179 ? 1.029 -1.050 -11.009 1.00 93.62 179 GLY A C 1
ATOM 1424 O O . GLY A 1 179 ? 1.570 -1.424 -12.043 1.00 93.62 179 GLY A O 1
ATOM 1425 N N . ILE A 1 180 ? 1.482 -1.410 -9.805 1.00 92.44 180 ILE A N 1
ATOM 1426 C CA . ILE A 1 180 ? 2.680 -2.250 -9.619 1.00 92.44 180 ILE A CA 1
ATOM 1427 C C . ILE A 1 180 ? 2.506 -3.632 -10.246 1.00 92.44 180 ILE A C 1
ATOM 1429 O O . ILE A 1 180 ? 3.399 -4.100 -10.944 1.00 92.44 180 ILE A O 1
ATOM 1433 N N . ILE A 1 181 ? 1.363 -4.287 -10.030 1.00 93.50 181 ILE A N 1
ATOM 1434 C CA . ILE A 1 181 ? 1.108 -5.619 -10.595 1.00 93.50 181 ILE A CA 1
ATOM 1435 C C . ILE A 1 181 ? 1.210 -5.580 -12.124 1.00 93.50 181 ILE A C 1
ATOM 1437 O O . ILE A 1 181 ? 1.820 -6.464 -12.720 1.00 93.50 181 ILE A O 1
ATOM 1441 N N . LEU A 1 182 ? 0.659 -4.547 -12.765 1.00 93.38 182 LEU A N 1
ATOM 1442 C CA . LEU A 1 182 ? 0.777 -4.375 -14.213 1.00 93.38 182 LEU A CA 1
ATOM 1443 C C . LEU A 1 182 ? 2.210 -4.055 -14.660 1.00 93.38 182 LEU A C 1
ATOM 1445 O O . LEU A 1 182 ? 2.604 -4.487 -15.742 1.00 93.38 182 LEU A O 1
ATOM 1449 N N . ALA A 1 183 ? 2.989 -3.336 -13.845 1.00 92.25 183 ALA A N 1
ATOM 1450 C CA . ALA A 1 183 ? 4.368 -2.960 -14.165 1.00 92.25 183 ALA A CA 1
ATOM 1451 C C . ALA A 1 183 ? 5.308 -4.170 -14.337 1.00 92.25 183 ALA A C 1
ATOM 1453 O O . ALA A 1 183 ? 6.248 -4.084 -15.129 1.00 92.25 183 ALA A O 1
ATOM 1454 N N . ILE A 1 184 ? 4.980 -5.313 -13.713 1.00 91.19 184 ILE A N 1
ATOM 1455 C CA . ILE A 1 184 ? 5.722 -6.585 -13.835 1.00 91.19 184 ILE A CA 1
ATOM 1456 C C . ILE A 1 184 ? 5.878 -7.014 -15.302 1.00 91.19 184 ILE A C 1
ATOM 1458 O O . ILE A 1 184 ? 6.872 -7.649 -15.674 1.00 91.19 184 ILE A O 1
ATOM 1462 N N . TRP A 1 185 ? 4.904 -6.680 -16.153 1.00 93.19 185 TRP A N 1
ATOM 1463 C CA . TRP A 1 185 ? 4.986 -6.900 -17.592 1.00 93.19 185 TRP A CA 1
ATOM 1464 C C . TRP A 1 185 ? 5.422 -5.604 -18.290 1.00 93.19 185 TRP A C 1
ATOM 1466 O O . TRP A 1 185 ? 4.632 -4.658 -18.359 1.00 93.19 185 TRP A O 1
ATOM 1476 N N . PRO A 1 186 ? 6.621 -5.558 -18.907 1.00 88.50 186 PRO A N 1
ATOM 1477 C CA . PRO A 1 186 ? 7.158 -4.341 -19.524 1.00 88.50 186 PRO A CA 1
ATOM 1478 C C . PRO A 1 186 ? 6.223 -3.685 -20.550 1.00 88.50 186 PRO A C 1
ATOM 1480 O O . PRO A 1 186 ? 6.175 -2.463 -20.661 1.00 88.50 186 PRO A O 1
ATOM 1483 N N . ALA A 1 187 ? 5.426 -4.488 -21.264 1.00 91.44 187 ALA A N 1
ATOM 1484 C CA . ALA A 1 187 ? 4.449 -4.007 -22.242 1.00 91.44 187 ALA A CA 1
ATOM 1485 C C . ALA A 1 187 ? 3.383 -3.071 -21.638 1.00 91.44 187 ALA A C 1
ATOM 1487 O O . ALA A 1 187 ? 2.849 -2.211 -22.338 1.00 91.44 187 ALA A O 1
ATOM 1488 N N . TRP A 1 188 ? 3.084 -3.216 -20.346 1.00 93.12 188 TRP A N 1
ATOM 1489 C CA . TRP A 1 188 ? 2.047 -2.458 -19.650 1.00 93.12 188 TRP A CA 1
ATOM 1490 C C . TRP A 1 188 ? 2.601 -1.313 -18.798 1.00 93.12 188 TRP A C 1
ATOM 1492 O O . TRP A 1 188 ? 1.811 -0.602 -18.178 1.00 93.12 188 TRP A O 1
ATOM 1502 N N . GLN A 1 189 ? 3.918 -1.062 -18.798 1.00 89.44 189 GLN A N 1
ATOM 1503 C CA . GLN A 1 189 ? 4.536 -0.069 -17.907 1.00 89.44 189 GLN A CA 1
ATOM 1504 C C . GLN A 1 189 ? 3.969 1.350 -18.056 1.00 89.44 189 GLN A C 1
ATO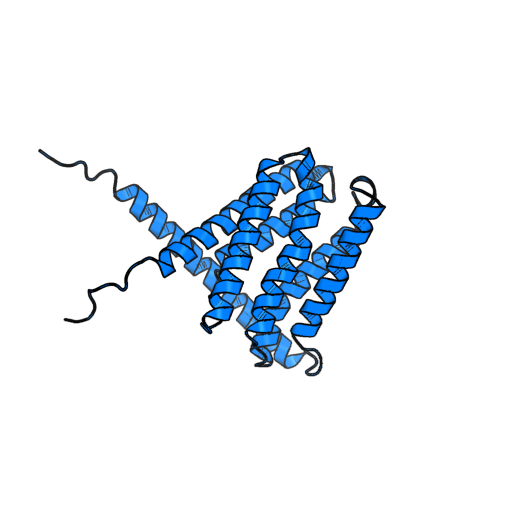M 1506 O O . GLN A 1 189 ? 3.788 2.049 -17.061 1.00 89.44 189 GLN A O 1
ATOM 1511 N N . ILE A 1 190 ? 3.612 1.776 -19.272 1.00 92.31 190 ILE A N 1
ATOM 1512 C CA . ILE A 1 190 ? 3.014 3.104 -19.496 1.00 92.31 190 ILE A CA 1
ATOM 1513 C C . ILE A 1 190 ? 1.636 3.204 -18.826 1.00 92.31 190 ILE A C 1
ATOM 1515 O O . ILE A 1 190 ? 1.290 4.234 -18.246 1.00 92.31 190 ILE A O 1
ATOM 1519 N N . VAL A 1 191 ? 0.835 2.140 -18.915 1.00 94.88 191 VAL A N 1
ATOM 1520 C CA . VAL A 1 191 ? -0.501 2.083 -18.306 1.00 94.88 191 VAL A CA 1
ATOM 1521 C C . VAL A 1 191 ? -0.374 1.979 -16.787 1.00 94.88 191 VAL A C 1
ATOM 1523 O O . VAL A 1 191 ? -1.032 2.728 -16.068 1.00 94.88 191 VAL A O 1
ATOM 1526 N N . ALA A 1 192 ? 0.528 1.120 -16.313 1.00 94.12 192 ALA A N 1
ATOM 1527 C CA . ALA A 1 192 ? 0.871 0.951 -14.908 1.00 94.12 192 ALA A CA 1
ATOM 1528 C C . ALA A 1 192 ? 1.262 2.275 -14.239 1.00 94.12 192 ALA A C 1
ATOM 1530 O O . ALA A 1 192 ? 0.708 2.625 -13.200 1.00 94.12 192 ALA A O 1
ATOM 1531 N N . TRP A 1 193 ? 2.150 3.047 -14.869 1.00 93.88 193 TRP A N 1
ATOM 1532 C CA . TRP A 1 193 ? 2.592 4.351 -14.372 1.00 93.88 193 TRP A CA 1
ATOM 1533 C C . TRP A 1 193 ? 1.439 5.358 -14.238 1.00 93.88 193 TRP A C 1
ATOM 1535 O O . TRP A 1 193 ? 1.322 6.038 -13.218 1.00 93.88 193 TRP A O 1
ATOM 1545 N N . LYS A 1 194 ? 0.528 5.418 -15.219 1.00 94.69 194 LYS A N 1
ATOM 1546 C CA . LYS A 1 194 ? -0.662 6.287 -15.144 1.00 94.69 194 LYS A CA 1
ATOM 1547 C C . LYS A 1 194 ? -1.600 5.882 -14.009 1.00 94.69 194 LYS A C 1
ATOM 1549 O O . LYS A 1 194 ? -2.115 6.742 -13.296 1.00 94.69 194 LYS A O 1
ATOM 1554 N N . ILE A 1 195 ? -1.815 4.579 -13.838 1.00 94.50 195 ILE A N 1
ATOM 1555 C CA . ILE A 1 195 ? -2.640 4.039 -12.753 1.00 94.50 195 ILE A CA 1
ATOM 1556 C C . ILE A 1 195 ? -1.992 4.329 -11.392 1.00 94.50 195 ILE A C 1
ATOM 1558 O O . ILE A 1 195 ? -2.694 4.714 -10.458 1.00 94.50 195 ILE A O 1
ATOM 1562 N N . ALA A 1 196 ? -0.666 4.219 -11.283 1.00 93.81 196 ALA A N 1
ATOM 1563 C CA . ALA A 1 196 ? 0.068 4.555 -10.068 1.00 93.81 196 ALA A CA 1
ATOM 1564 C C . ALA A 1 196 ? -0.080 6.042 -9.704 1.00 93.81 196 ALA A C 1
ATOM 1566 O O . ALA A 1 196 ? -0.371 6.357 -8.551 1.00 93.81 196 ALA A O 1
ATOM 1567 N N . TRP A 1 197 ? 0.002 6.958 -10.675 1.00 94.38 197 TRP A N 1
ATOM 1568 C CA . TRP A 1 197 ? -0.295 8.379 -10.446 1.00 94.38 197 TRP A CA 1
ATOM 1569 C C . TRP A 1 197 ? -1.731 8.625 -9.981 1.00 94.38 197 TRP A C 1
ATOM 1571 O O . TRP A 1 197 ? -1.947 9.411 -9.058 1.00 94.38 197 TRP A O 1
ATOM 1581 N N . ALA A 1 198 ? -2.710 7.941 -10.578 1.00 93.56 198 ALA A N 1
ATOM 1582 C CA . ALA A 1 198 ? -4.098 8.026 -10.130 1.00 93.56 198 ALA A CA 1
ATOM 1583 C C . ALA A 1 198 ? -4.248 7.527 -8.682 1.00 93.56 198 ALA A C 1
ATOM 1585 O O . ALA A 1 198 ? -4.878 8.194 -7.861 1.00 93.56 198 ALA A O 1
ATOM 1586 N N . GLY A 1 199 ? -3.611 6.402 -8.342 1.00 91.88 199 GLY A N 1
ATOM 1587 C CA . GLY A 1 199 ? -3.585 5.867 -6.980 1.00 91.88 199 GLY A CA 1
ATOM 1588 C C . GLY A 1 199 ? -2.946 6.828 -5.976 1.00 91.88 199 GLY A C 1
ATOM 1589 O O . GLY A 1 199 ? -3.519 7.083 -4.916 1.00 91.88 199 GLY A O 1
ATOM 1590 N N . PHE A 1 200 ? -1.812 7.435 -6.338 1.00 91.12 200 PHE A N 1
ATOM 1591 C CA . PHE A 1 200 ? -1.165 8.470 -5.531 1.00 91.12 200 PHE A CA 1
ATOM 1592 C C . PHE A 1 200 ? -2.081 9.683 -5.320 1.00 91.12 200 PHE A C 1
ATOM 1594 O O . PHE A 1 200 ? -2.219 10.146 -4.188 1.00 91.12 200 PHE A O 1
ATOM 1601 N N . ALA A 1 201 ? -2.748 10.169 -6.371 1.00 90.44 201 ALA A N 1
ATOM 1602 C CA . ALA A 1 201 ? -3.667 11.302 -6.277 1.00 90.44 201 ALA A CA 1
ATOM 1603 C C . ALA A 1 201 ? -4.829 11.016 -5.311 1.00 90.44 201 ALA A C 1
ATOM 1605 O O . ALA A 1 201 ? -5.105 11.832 -4.434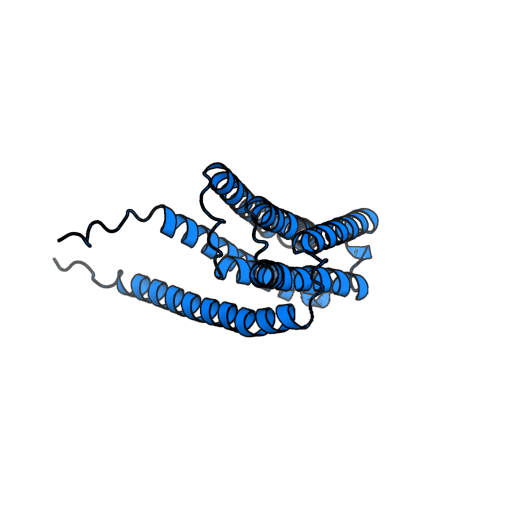 1.00 90.44 201 ALA A O 1
ATOM 1606 N N . PHE A 1 202 ? -5.448 9.833 -5.395 1.00 89.00 202 PHE A N 1
ATOM 1607 C CA . PHE A 1 202 ? -6.478 9.414 -4.437 1.00 89.00 202 PHE A CA 1
ATOM 1608 C C . PHE A 1 202 ? -5.940 9.306 -3.002 1.00 89.00 202 PHE A C 1
ATOM 1610 O O . PHE A 1 202 ? -6.595 9.753 -2.056 1.00 89.00 202 PHE A O 1
ATOM 1617 N N . GLY A 1 203 ? -4.728 8.770 -2.832 1.00 86.50 203 GLY A N 1
ATOM 1618 C CA . GLY A 1 203 ? -4.054 8.712 -1.535 1.00 86.50 203 GLY A CA 1
ATOM 1619 C C . GLY A 1 203 ? -3.792 10.101 -0.943 1.00 86.50 203 GLY A C 1
ATOM 1620 O O . GLY A 1 203 ? -4.034 10.325 0.244 1.00 86.50 203 GLY A O 1
ATOM 1621 N N . LEU A 1 204 ? -3.364 11.057 -1.769 1.00 87.38 204 LEU A N 1
ATOM 1622 C CA . LEU A 1 204 ? -3.142 12.440 -1.356 1.00 87.38 204 LEU A CA 1
ATOM 1623 C C . LEU A 1 204 ? -4.455 13.126 -0.967 1.00 87.38 204 LEU A C 1
ATOM 1625 O O . LEU A 1 204 ? -4.523 13.734 0.104 1.00 87.38 204 LEU A O 1
ATOM 1629 N N . SER A 1 205 ? -5.510 12.973 -1.772 1.00 84.62 205 SER A N 1
ATOM 1630 C CA . SER A 1 205 ? -6.846 13.482 -1.440 1.00 84.62 205 SER A CA 1
ATOM 1631 C C . SER A 1 205 ? -7.327 12.936 -0.099 1.00 84.62 205 SER A C 1
ATOM 1633 O O . SER A 1 205 ? -7.817 13.692 0.737 1.00 84.62 205 SER A O 1
ATOM 1635 N N . SER A 1 206 ? -7.093 11.649 0.173 1.00 83.56 206 SER A N 1
ATOM 1636 C CA . SER A 1 206 ? -7.426 11.041 1.463 1.00 83.56 206 SER A CA 1
ATOM 1637 C C . SER A 1 206 ? -6.726 11.714 2.644 1.00 83.56 206 SER A C 1
ATOM 1639 O O . SER A 1 206 ? -7.338 11.910 3.697 1.00 83.56 206 SER A O 1
ATOM 1641 N N . VAL A 1 207 ? -5.445 12.056 2.490 1.00 82.12 207 VAL A N 1
ATOM 1642 C CA . VAL A 1 207 ? -4.679 12.767 3.521 1.00 82.12 207 VAL A CA 1
ATOM 1643 C C . VAL A 1 207 ? -5.252 14.166 3.726 1.00 82.12 207 VAL A C 1
ATOM 1645 O O . VAL A 1 207 ? -5.553 14.528 4.861 1.00 82.12 207 VAL A O 1
ATOM 1648 N N . ILE A 1 208 ? -5.476 14.917 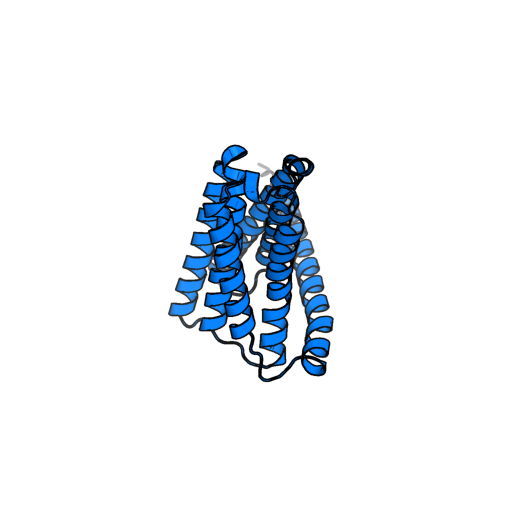2.646 1.00 82.12 208 ILE A N 1
ATOM 1649 C CA . ILE A 1 208 ? -6.031 16.277 2.699 1.00 82.12 208 ILE A CA 1
ATOM 1650 C C . ILE A 1 208 ? -7.398 16.288 3.390 1.00 82.12 208 ILE A C 1
ATOM 1652 O O . ILE A 1 208 ? -7.630 17.112 4.273 1.00 82.12 208 ILE A O 1
ATOM 1656 N N . LEU A 1 209 ? -8.284 15.352 3.045 1.00 78.19 209 LEU A N 1
ATOM 1657 C CA . LEU A 1 209 ? -9.605 15.228 3.662 1.00 78.19 209 LEU A CA 1
ATOM 1658 C C . LEU A 1 209 ? -9.511 14.906 5.156 1.00 78.19 209 LEU A C 1
ATOM 1660 O O . LEU A 1 209 ? -10.229 15.499 5.959 1.00 78.19 209 LEU A O 1
ATOM 1664 N N . ASN A 1 210 ? -8.593 14.020 5.551 1.00 75.81 210 ASN A N 1
ATOM 1665 C CA . ASN A 1 210 ? -8.377 13.684 6.960 1.00 75.81 210 ASN A CA 1
ATOM 1666 C C . ASN A 1 210 ? -7.843 14.894 7.750 1.00 75.81 210 ASN A C 1
ATOM 1668 O O . ASN A 1 210 ? -8.330 15.186 8.841 1.00 75.81 210 ASN A O 1
ATOM 1672 N N . PHE A 1 211 ? -6.910 15.655 7.167 1.00 74.38 211 PHE A N 1
ATOM 1673 C CA . PHE A 1 211 ? -6.444 16.923 7.735 1.00 74.38 211 PHE A CA 1
ATOM 1674 C C . PHE A 1 211 ? -7.581 17.947 7.848 1.00 74.38 211 PHE A C 1
ATOM 1676 O O . PHE A 1 211 ? -7.749 18.557 8.902 1.00 74.38 211 PHE A O 1
ATOM 1683 N N . ARG A 1 212 ? -8.409 18.103 6.809 1.00 72.94 212 ARG A N 1
ATOM 1684 C CA . ARG A 1 212 ? -9.552 19.028 6.818 1.00 72.94 212 ARG A CA 1
ATOM 1685 C C . ARG A 1 212 ? -10.577 18.668 7.894 1.00 72.94 212 ARG A C 1
ATOM 1687 O O . ARG A 1 212 ? -11.045 19.562 8.586 1.00 72.94 212 ARG A O 1
ATOM 1694 N N . ARG A 1 213 ? -10.896 17.382 8.074 1.00 68.50 213 ARG A N 1
ATOM 1695 C CA . ARG A 1 213 ? -11.809 16.920 9.137 1.00 68.50 213 ARG A CA 1
ATOM 1696 C C . ARG A 1 213 ? -11.245 17.169 10.541 1.00 68.50 213 ARG A C 1
ATOM 1698 O O . ARG A 1 213 ? -12.021 17.419 11.450 1.00 68.50 213 ARG A O 1
ATOM 1705 N N . HIS A 1 214 ? -9.924 17.122 10.718 1.00 63.94 214 HIS A N 1
ATOM 1706 C CA . HIS A 1 214 ? -9.282 17.365 12.015 1.00 63.94 214 HIS A CA 1
ATOM 1707 C C . HIS A 1 214 ? -9.133 18.861 12.355 1.00 63.94 214 HIS A C 1
ATOM 1709 O O . HIS A 1 214 ? -9.195 19.221 13.525 1.00 63.94 214 HIS A O 1
ATOM 1715 N N . PHE A 1 215 ? -8.948 19.729 11.350 1.00 59.47 215 PHE A N 1
ATOM 1716 C CA . PHE A 1 215 ? -8.748 21.176 11.537 1.00 59.47 215 PHE A CA 1
ATOM 1717 C C . PHE A 1 215 ? -9.984 22.046 11.262 1.00 59.47 215 PHE A C 1
ATOM 1719 O O . PHE A 1 215 ? -9.952 23.239 11.566 1.00 59.47 215 PHE A O 1
ATOM 1726 N N . ASN A 1 216 ? -11.076 21.498 10.716 1.00 48.19 216 ASN A N 1
ATOM 1727 C CA . ASN A 1 216 ? -12.364 22.183 10.773 1.00 48.19 216 ASN A CA 1
ATOM 1728 C C . ASN A 1 216 ? -12.776 22.275 12.247 1.00 48.19 216 ASN A C 1
ATOM 1730 O O . ASN A 1 216 ? -13.091 21.270 12.881 1.00 48.19 216 ASN A O 1
ATOM 1734 N N . PHE A 1 217 ? -12.721 23.497 12.782 1.00 43.59 217 PHE A N 1
ATOM 1735 C CA . PHE A 1 217 ? -13.259 23.855 14.087 1.00 43.59 217 PHE A CA 1
ATOM 1736 C C . PHE A 1 217 ? -14.665 23.261 14.250 1.00 43.59 217 PHE A C 1
ATOM 1738 O O . PHE A 1 217 ? -15.421 23.277 13.275 1.00 43.59 217 PHE A O 1
ATOM 1745 N N . PRO A 1 218 ? -15.029 22.750 15.443 1.00 38.09 218 PRO A N 1
ATOM 1746 C CA . PRO A 1 218 ? -16.396 22.320 15.701 1.00 38.09 218 PRO A CA 1
ATOM 1747 C C . PRO A 1 218 ? -17.326 23.462 15.303 1.00 38.09 218 PRO A C 1
ATOM 1749 O O . PRO A 1 218 ? -17.136 24.587 15.768 1.00 38.09 218 PRO A O 1
ATOM 1752 N N . ASP A 1 219 ? -18.273 23.182 14.405 1.00 38.72 219 ASP A N 1
ATOM 1753 C CA . ASP A 1 219 ? -19.290 24.141 13.999 1.00 38.72 219 ASP A CA 1
ATOM 1754 C C . ASP A 1 219 ? -19.927 24.720 15.266 1.00 38.72 219 ASP A C 1
ATOM 1756 O O . ASP A 1 219 ? -20.691 24.060 15.972 1.00 38.72 219 ASP A O 1
ATOM 1760 N N . SER A 1 220 ? -19.611 25.976 15.568 1.00 38.75 220 SER A N 1
ATOM 1761 C CA . SER A 1 220 ? -20.183 26.749 16.668 1.00 38.75 220 SER A CA 1
ATOM 1762 C C . SER A 1 220 ? -21.619 27.185 16.345 1.00 38.75 220 SER A C 1
ATOM 1764 O O . SER A 1 220 ? -21.996 28.332 16.568 1.00 38.75 220 SER A O 1
ATOM 1766 N N . SER A 1 221 ? -22.431 26.284 15.782 1.00 38.78 221 SER A N 1
ATOM 1767 C CA . SER A 1 221 ? -23.788 26.592 15.315 1.00 38.78 221 SER A CA 1
ATOM 1768 C C . SER A 1 221 ? -24.847 25.519 15.605 1.00 38.78 221 SER A C 1
ATOM 1770 O O . SER A 1 221 ? -25.893 25.520 14.966 1.00 38.78 221 SER A O 1
ATOM 1772 N N . LEU A 1 222 ? -24.649 24.653 16.611 1.00 41.91 222 LEU A N 1
ATOM 1773 C CA . LEU A 1 222 ? -25.707 23.744 17.101 1.00 41.91 222 LEU A CA 1
ATOM 1774 C C . LEU A 1 222 ? -25.990 23.834 18.612 1.00 41.91 222 LEU A C 1
ATOM 1776 O O . LEU A 1 222 ? -26.503 22.896 19.217 1.00 41.91 222 LEU A O 1
ATOM 1780 N N . HIS A 1 223 ? -25.731 24.994 19.214 1.00 38.56 223 HIS A N 1
ATOM 1781 C CA . HIS A 1 223 ? -26.292 25.352 20.517 1.00 38.56 223 HIS A CA 1
ATOM 1782 C C . HIS A 1 223 ? -26.914 26.746 20.457 1.00 38.56 223 HIS A C 1
ATOM 1784 O O . HIS A 1 223 ? -26.308 27.714 20.903 1.00 38.56 223 HIS A O 1
ATOM 1790 N N . HIS A 1 224 ? -28.119 26.827 19.899 1.00 36.88 224 HIS A N 1
ATOM 1791 C CA . HIS A 1 224 ? -29.118 27.833 20.248 1.00 36.88 224 HIS A CA 1
ATOM 1792 C C . HIS A 1 224 ? -30.514 27.242 20.086 1.00 36.88 224 HIS A C 1
ATOM 1794 O O . HIS A 1 224 ? -30.734 26.535 19.078 1.00 36.88 224 HIS A O 1
#

pLDDT: mean 80.88, std 13.56, range [36.88, 95.19]

Secondary structure (DSSP, 8-state):
----TTTHHHHHHHHHHHHHHHHHHHHHHHHHHHHHHHHHHHHS-TTS-HHHHHHHHHHHHHHHHHHHHHHHHHHHTT-HHHHHHHHHHHHHHHHHHHHHHHHT---HHHHHHHHHHHHHHHHHHHHHHHTTT-HHHHHHHHHHHHHHHHHHHHHHHTT-SS----HHHHHHHHHHHHHHHHHTSGGGHHHHHHHHHHHHHHHHHHHHHHHHHHHS---TTS--

Sequence (224 aa):
MKTPKTFIAPFVVIASIEQLIENFLESLADCKEGILIPFVKRCWPRWFSPNHLTLLRFGISLYLINHLFWCGVSGYQNQNWFAALVIFACVTDLFDGPVARALGKESKFGSLMDKVVDKFLILPLGAVEFWTIDRPLVILSVIGAAVVIVVAVYKYYQDEQAVPENVFGKVGMICYSFGIILAIWPAWQIVAWKIAWAGFAFGLSSVILNFRRHFNFPDSSLHH